Protein AF-A0A7L8ABS9-F1 (afdb_monomer_lite)

Foldseek 3Di:
DAAKKFWAWKAFLVRPDIAADFWMWGQDPQKIWIDGDCVPPNDDIFIFPGGPVDQKTWRDDPDDPVDHTPMKGFPDDDPFWTWIDDPPGRMIIIIGGDDPLQFDDDDDDQEQWWWFKDFPPDTWIWHNPHQFWIATPPPPDPVPRTWTKHWDQDPRWIWIDTHRDYIWTFRDDDVQKTWIWGRHVHIIIMIIGTDD

Structure (mmCIF, N/CA/C/O backbone):
data_AF-A0A7L8ABS9-F1
#
_entry.id   AF-A0A7L8ABS9-F1
#
loop_
_atom_site.group_PDB
_atom_site.id
_atom_site.type_symbol
_atom_site.label_atom_id
_atom_site.label_alt_id
_atom_site.label_comp_id
_atom_site.label_asym_id
_atom_site.label_entity_id
_atom_site.label_seq_id
_atom_site.pdbx_PDB_ins_code
_atom_site.Cartn_x
_atom_site.Cartn_y
_atom_site.Cartn_z
_atom_site.occupancy
_atom_site.B_iso_or_equiv
_atom_site.auth_seq_id
_atom_site.auth_comp_id
_atom_site.auth_asym_id
_atom_site.auth_atom_id
_atom_site.pdbx_PDB_model_num
ATOM 1 N N . MET A 1 1 ? 2.910 -7.627 -19.003 1.00 81.31 1 MET A N 1
ATOM 2 C CA . MET A 1 1 ? 2.938 -7.161 -17.598 1.00 81.31 1 MET A CA 1
ATOM 3 C C . MET A 1 1 ? 1.800 -6.184 -17.218 1.00 81.31 1 MET A C 1
ATOM 5 O O . MET A 1 1 ? 1.899 -5.523 -16.196 1.00 81.31 1 MET A O 1
ATOM 9 N N . LYS A 1 2 ? 0.677 -6.097 -17.961 1.00 89.94 2 LYS A N 1
ATOM 10 C CA . LYS A 1 2 ? -0.408 -5.129 -17.665 1.00 89.94 2 LYS A CA 1
ATOM 11 C C . LYS A 1 2 ? -1.011 -5.297 -16.259 1.00 89.94 2 LYS A C 1
ATOM 13 O O . LYS A 1 2 ? -1.241 -6.434 -15.832 1.00 89.94 2 LYS A O 1
ATOM 18 N N . GLY A 1 3 ? -1.341 -4.177 -15.614 1.00 93.94 3 GLY A 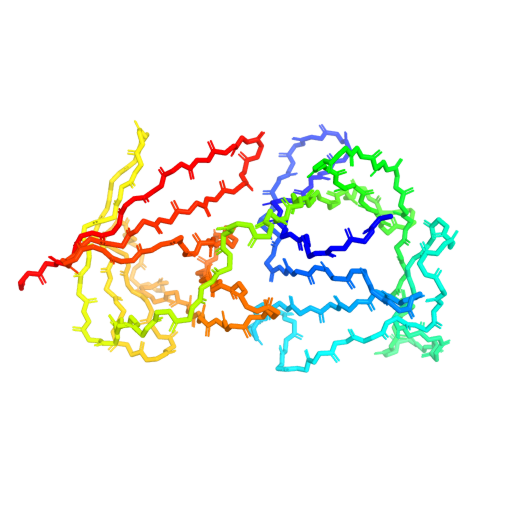N 1
ATOM 19 C CA . GLY A 1 3 ? -2.030 -4.123 -14.316 1.00 93.94 3 GLY A CA 1
ATOM 20 C C . GLY A 1 3 ? -1.308 -3.263 -13.278 1.00 93.94 3 GLY A C 1
ATOM 21 O O . GLY A 1 3 ? -0.244 -2.712 -13.562 1.00 93.94 3 GLY A O 1
ATOM 22 N N . THR A 1 4 ? -1.904 -3.152 -12.090 1.00 96.75 4 THR A N 1
ATOM 23 C CA . THR A 1 4 ? -1.310 -2.495 -10.916 1.00 96.75 4 THR A CA 1
ATOM 24 C C . THR A 1 4 ? -0.662 -3.539 -10.013 1.00 96.75 4 THR A C 1
ATOM 26 O O . THR A 1 4 ? -1.222 -4.609 -9.786 1.00 96.75 4 THR A O 1
ATOM 29 N N . TRP A 1 5 ? 0.518 -3.210 -9.511 1.00 96.19 5 TRP A N 1
ATOM 30 C CA . TRP A 1 5 ? 1.372 -4.036 -8.681 1.00 96.19 5 TRP A CA 1
ATOM 31 C C . TRP A 1 5 ? 1.695 -3.259 -7.407 1.00 96.19 5 TRP A C 1
ATOM 33 O O . TRP A 1 5 ? 2.038 -2.081 -7.486 1.00 96.19 5 TRP A O 1
ATOM 43 N N . ILE A 1 6 ? 1.551 -3.893 -6.250 1.00 96.25 6 ILE A N 1
ATOM 44 C CA . ILE A 1 6 ? 1.787 -3.306 -4.928 1.00 96.25 6 ILE A CA 1
ATOM 45 C C . ILE A 1 6 ? 3.111 -3.809 -4.370 1.00 96.25 6 ILE A C 1
ATOM 47 O O . ILE A 1 6 ? 3.410 -4.997 -4.503 1.00 96.25 6 ILE A O 1
ATOM 51 N N . GLY A 1 7 ? 3.908 -2.914 -3.792 1.00 95.00 7 GLY A N 1
ATOM 52 C CA . GLY A 1 7 ? 5.169 -3.278 -3.162 1.00 95.00 7 GLY A CA 1
ATOM 53 C C . GLY A 1 7 ? 4.942 -4.235 -1.993 1.00 95.00 7 GLY A C 1
ATOM 54 O O . GLY A 1 7 ? 4.067 -4.017 -1.157 1.00 95.00 7 GLY A O 1
ATOM 55 N N . GLU A 1 8 ? 5.711 -5.320 -1.960 1.00 92.50 8 GLU A N 1
ATOM 56 C CA . GLU A 1 8 ? 5.738 -6.248 -0.833 1.00 92.50 8 GLU A CA 1
ATOM 57 C C . GLU A 1 8 ? 6.890 -5.900 0.107 1.00 92.50 8 GLU A C 1
ATOM 59 O O . GLU A 1 8 ? 6.708 -5.530 1.264 1.00 92.50 8 GLU A O 1
ATOM 64 N N . TYR A 1 9 ? 8.108 -6.044 -0.400 1.00 91.38 9 TYR A N 1
ATOM 65 C CA . TYR A 1 9 ? 9.336 -5.808 0.333 1.00 91.38 9 TYR A CA 1
ATOM 66 C C . TYR A 1 9 ? 10.486 -5.616 -0.648 1.00 91.38 9 TYR A C 1
ATOM 68 O O . TYR A 1 9 ? 10.479 -6.166 -1.753 1.00 91.38 9 TYR A O 1
ATOM 76 N N . SER A 1 10 ? 11.516 -4.912 -0.206 1.00 90.75 10 SER A N 1
ATOM 77 C CA . SER A 1 10 ? 12.852 -5.040 -0.766 1.00 90.75 10 SER A CA 1
ATOM 78 C C . SER A 1 10 ? 13.661 -6.011 0.087 1.00 90.75 10 SER A C 1
ATOM 80 O O . SER A 1 10 ? 13.449 -6.108 1.297 1.00 90.75 10 SER A O 1
ATOM 82 N N . LYS A 1 11 ? 14.545 -6.791 -0.529 1.00 89.75 11 LYS A N 1
ATOM 83 C CA . LYS A 1 11 ? 15.460 -7.699 0.175 1.00 89.75 11 LYS A CA 1
ATOM 84 C C . LYS A 1 11 ? 16.854 -7.621 -0.420 1.00 89.75 11 LYS A C 1
ATOM 86 O O . LYS A 1 11 ? 16.976 -7.496 -1.636 1.00 89.75 11 LYS A O 1
ATOM 91 N N . SER A 1 12 ? 17.878 -7.755 0.412 1.00 86.19 12 SER A N 1
ATOM 92 C CA . SER A 1 12 ? 19.239 -7.931 -0.092 1.00 86.19 12 SER A CA 1
ATOM 93 C C . SER A 1 12 ? 19.397 -9.317 -0.749 1.00 86.19 12 SER A C 1
ATOM 95 O O . SER A 1 12 ? 18.691 -10.265 -0.383 1.00 86.19 12 SER A O 1
ATOM 97 N N . GLU A 1 13 ? 20.291 -9.471 -1.727 1.00 77.19 13 GLU A N 1
ATOM 98 C CA . GLU A 1 13 ? 20.511 -10.734 -2.460 1.00 77.19 13 GLU A CA 1
ATOM 99 C C . GLU A 1 13 ? 20.949 -11.884 -1.539 1.00 77.19 13 GLU A C 1
ATOM 101 O O . GLU A 1 13 ? 20.540 -13.032 -1.707 1.00 77.19 13 GLU A O 1
ATOM 106 N N . ASN A 1 14 ? 21.709 -11.547 -0.501 1.00 76.56 14 ASN A N 1
ATOM 107 C CA . ASN A 1 14 ? 22.132 -12.410 0.604 1.00 76.56 14 ASN A CA 1
ATOM 108 C C . ASN A 1 14 ? 21.023 -12.651 1.662 1.00 76.56 14 ASN A C 1
ATOM 110 O O . ASN A 1 14 ? 21.195 -13.482 2.552 1.00 76.56 14 ASN A O 1
ATOM 114 N N . GLY A 1 15 ? 19.860 -11.995 1.541 1.00 69.38 15 GLY A N 1
ATOM 115 C CA . GLY A 1 15 ? 18.625 -12.289 2.284 1.00 69.38 15 GLY A CA 1
ATOM 116 C C . GLY A 1 15 ? 18.558 -11.767 3.722 1.00 69.38 15 GLY A C 1
ATOM 117 O O . GLY A 1 15 ? 17.574 -12.027 4.417 1.00 69.38 15 GLY A O 1
ATOM 118 N N . THR A 1 16 ? 19.583 -11.047 4.172 1.00 68.94 16 THR A N 1
ATOM 119 C CA . THR A 1 16 ? 19.774 -10.632 5.568 1.00 68.94 16 THR A CA 1
ATOM 120 C C . THR A 1 16 ? 18.878 -9.464 5.973 1.00 68.94 16 THR A C 1
ATOM 122 O O . THR A 1 16 ? 18.408 -9.418 7.108 1.00 68.94 16 THR A O 1
ATOM 125 N N . ASN A 1 17 ? 18.612 -8.542 5.043 1.00 72.56 17 ASN A N 1
ATOM 126 C CA . ASN A 1 17 ? 17.833 -7.330 5.288 1.00 72.56 17 ASN A CA 1
ATOM 127 C C . ASN A 1 17 ? 16.572 -7.330 4.424 1.00 72.56 17 ASN A C 1
ATOM 129 O O . ASN A 1 17 ? 16.645 -7.632 3.232 1.00 72.56 17 ASN A O 1
ATOM 133 N N . ALA A 1 18 ? 15.430 -6.975 5.017 1.00 81.62 18 ALA A N 1
ATOM 134 C CA . ALA A 1 18 ? 14.183 -6.771 4.292 1.00 81.62 18 ALA A CA 1
ATOM 135 C C . ALA A 1 18 ? 13.469 -5.507 4.775 1.00 81.62 18 ALA A C 1
ATOM 137 O O . ALA A 1 18 ? 13.263 -5.341 5.979 1.00 81.62 18 ALA A O 1
ATOM 138 N N . PHE A 1 19 ? 13.067 -4.649 3.840 1.00 86.75 19 PHE A N 1
ATOM 139 C CA . PHE A 1 19 ? 12.380 -3.389 4.126 1.00 86.75 19 PHE A CA 1
ATOM 140 C C . PHE A 1 19 ? 11.015 -3.351 3.436 1.00 86.75 19 PHE A C 1
ATOM 142 O O . PHE A 1 19 ? 10.846 -3.983 2.393 1.00 86.75 19 PHE A O 1
ATOM 149 N N . PRO A 1 20 ? 10.020 -2.648 3.999 1.00 88.81 20 PRO A N 1
ATOM 150 C CA . PRO A 1 20 ? 8.730 -2.488 3.344 1.00 88.81 20 PRO A CA 1
ATOM 151 C C . PRO A 1 20 ? 8.862 -1.643 2.073 1.00 88.81 20 PRO A C 1
ATOM 153 O O . PRO A 1 20 ? 9.444 -0.561 2.095 1.00 88.81 20 PRO A O 1
ATOM 156 N N . GLU A 1 21 ? 8.273 -2.116 0.977 1.00 91.62 21 GLU A N 1
ATOM 157 C CA . GLU A 1 21 ? 8.248 -1.386 -0.292 1.00 91.62 21 GLU A CA 1
ATOM 158 C C . GLU A 1 21 ? 6.955 -0.557 -0.372 1.00 91.62 21 GLU A C 1
ATOM 160 O O . GLU A 1 21 ? 5.878 -1.081 -0.658 1.00 91.62 21 GLU A O 1
ATOM 165 N N . ARG A 1 22 ? 7.028 0.742 -0.052 1.00 92.69 22 ARG A N 1
ATOM 166 C CA . ARG A 1 22 ? 5.846 1.611 0.137 1.00 92.69 22 ARG A CA 1
ATOM 167 C C . ARG A 1 22 ? 5.392 2.331 -1.134 1.00 92.69 22 ARG A C 1
ATOM 169 O O . ARG A 1 22 ? 5.099 3.529 -1.120 1.00 92.69 22 ARG A O 1
ATOM 176 N N . ASN A 1 23 ? 5.294 1.593 -2.233 1.00 94.81 23 ASN A N 1
ATOM 177 C CA . ASN A 1 23 ? 4.858 2.119 -3.522 1.00 94.81 23 ASN A CA 1
ATOM 178 C C . ASN A 1 23 ? 4.024 1.114 -4.335 1.00 94.81 23 ASN A C 1
ATOM 180 O O . ASN A 1 23 ? 3.743 -0.017 -3.933 1.00 94.81 23 ASN A O 1
ATOM 184 N N . LEU A 1 24 ? 3.565 1.593 -5.484 1.00 96.56 24 LEU A N 1
ATOM 185 C CA . LEU A 1 24 ? 2.765 0.891 -6.468 1.00 96.56 24 LEU A CA 1
ATOM 186 C C . LEU A 1 24 ? 3.356 1.169 -7.846 1.00 96.56 24 LEU A C 1
ATOM 188 O O . LEU A 1 24 ? 3.693 2.313 -8.159 1.00 96.56 24 LEU A O 1
ATOM 192 N N . LEU A 1 25 ? 3.362 0.149 -8.697 1.00 95.62 25 LEU A N 1
ATOM 193 C CA . LEU A 1 25 ? 3.678 0.261 -10.117 1.00 95.62 25 LEU A CA 1
ATOM 194 C C . LEU A 1 25 ? 2.446 -0.099 -10.940 1.00 95.62 25 LEU A C 1
ATOM 196 O O . LEU A 1 25 ? 1.743 -1.059 -10.647 1.00 95.62 25 LEU A O 1
ATOM 200 N N . THR A 1 26 ? 2.141 0.653 -11.989 1.00 95.81 26 THR A N 1
ATOM 201 C CA . THR A 1 26 ? 1.077 0.305 -12.937 1.00 95.81 26 THR A CA 1
ATOM 202 C C . THR A 1 26 ? 1.607 0.291 -14.350 1.00 95.81 26 THR A C 1
ATOM 204 O O . THR A 1 26 ? 2.050 1.315 -14.855 1.00 95.81 26 THR A O 1
ATOM 207 N N . PHE A 1 27 ? 1.472 -0.847 -15.021 1.00 93.69 27 PHE A N 1
ATOM 208 C CA . PHE A 1 27 ? 1.846 -0.990 -16.422 1.00 93.69 27 PHE A CA 1
ATOM 209 C C . PHE A 1 27 ? 0.601 -0.893 -17.298 1.00 93.69 27 PHE A C 1
ATOM 211 O O . PHE A 1 27 ? -0.272 -1.771 -17.274 1.00 93.69 27 PHE A O 1
ATOM 218 N N . LYS A 1 28 ? 0.513 0.186 -18.074 1.00 92.06 28 LYS A N 1
ATOM 219 C CA . LYS A 1 28 ? -0.575 0.456 -19.026 1.00 92.06 28 LYS A CA 1
ATOM 220 C C . LYS A 1 28 ? -0.056 1.327 -20.166 1.00 92.06 28 LYS A C 1
ATOM 222 O O . LYS A 1 28 ? 0.896 2.067 -19.977 1.00 92.06 28 LYS A O 1
ATOM 227 N N . ASN A 1 29 ? -0.681 1.248 -21.342 1.00 88.44 29 ASN A N 1
ATOM 228 C CA . ASN A 1 29 ? -0.366 2.111 -22.495 1.00 88.44 29 ASN A CA 1
ATOM 229 C C . ASN A 1 29 ? 1.132 2.185 -22.831 1.00 88.44 29 ASN A C 1
ATOM 231 O O . ASN A 1 29 ? 1.679 3.252 -23.073 1.00 88.44 29 ASN A O 1
ATOM 235 N N . ASN A 1 30 ? 1.795 1.033 -22.805 1.00 87.12 30 ASN A N 1
ATOM 236 C CA . ASN A 1 30 ? 3.233 0.895 -23.018 1.00 87.12 30 ASN A CA 1
ATOM 237 C C . ASN A 1 30 ? 4.110 1.661 -22.025 1.00 87.12 30 ASN A C 1
ATOM 239 O O . ASN A 1 30 ? 5.291 1.746 -22.273 1.00 87.12 30 ASN A O 1
ATOM 243 N N . LYS A 1 31 ? 3.607 2.129 -20.880 1.00 91.25 31 LYS A N 1
ATOM 244 C CA . LYS A 1 31 ? 4.401 2.814 -19.848 1.00 91.25 31 LYS A CA 1
ATOM 245 C C . LYS A 1 31 ? 4.223 2.192 -18.466 1.00 91.25 31 LYS A C 1
ATOM 247 O O . LYS A 1 31 ? 3.256 1.460 -18.221 1.00 91.25 31 LYS A O 1
ATOM 252 N N . CYS A 1 32 ? 5.163 2.489 -17.578 1.00 93.44 32 CYS A N 1
ATOM 253 C CA . CYS A 1 32 ? 5.081 2.233 -16.149 1.00 93.44 32 CYS A CA 1
ATOM 254 C C . CYS A 1 32 ? 4.741 3.536 -15.414 1.00 93.44 32 CYS A C 1
ATOM 256 O O . CYS A 1 32 ? 5.294 4.591 -15.705 1.00 93.44 32 CYS A O 1
ATOM 258 N N . TYR A 1 33 ? 3.828 3.457 -14.455 1.00 94.25 33 TYR A N 1
ATOM 259 C CA . TYR A 1 33 ? 3.428 4.566 -13.601 1.00 94.25 33 TYR A CA 1
ATOM 260 C C . TYR A 1 33 ? 3.724 4.210 -12.149 1.00 94.25 33 TYR A C 1
ATOM 262 O O . TYR A 1 33 ? 3.228 3.186 -11.680 1.00 94.25 33 TYR A O 1
ATOM 270 N N . SER A 1 34 ? 4.476 5.046 -11.439 1.00 94.31 34 SER A N 1
ATOM 271 C CA . SER A 1 34 ? 4.845 4.828 -10.038 1.00 94.31 34 SER A CA 1
ATOM 272 C C . SER A 1 34 ? 4.139 5.821 -9.124 1.00 94.31 34 SER A C 1
ATOM 274 O O . SER A 1 34 ? 4.208 7.032 -9.343 1.00 94.31 34 SER A O 1
ATOM 276 N N . LYS A 1 35 ? 3.526 5.315 -8.053 1.00 95.75 35 LYS A N 1
ATOM 277 C CA . LYS A 1 35 ? 2.947 6.124 -6.975 1.00 95.75 35 LYS A CA 1
ATOM 278 C C . LYS A 1 35 ? 3.224 5.460 -5.634 1.00 95.75 35 LYS A C 1
ATOM 280 O O . LYS A 1 35 ? 2.993 4.267 -5.503 1.00 95.75 35 LYS A O 1
ATOM 285 N N . GLY A 1 36 ? 3.678 6.210 -4.640 1.00 94.06 36 GLY A N 1
ATOM 286 C CA . GLY A 1 36 ? 3.881 5.680 -3.294 1.00 94.06 36 GLY A CA 1
ATOM 287 C C . GLY A 1 36 ? 3.363 6.599 -2.208 1.00 94.06 36 GLY A C 1
ATOM 288 O O . GLY A 1 36 ? 2.691 7.593 -2.499 1.00 94.06 36 GLY A O 1
ATOM 289 N N . SER A 1 37 ? 3.688 6.225 -0.972 1.00 93.50 37 SER A N 1
ATOM 290 C CA . SER A 1 37 ? 3.505 7.059 0.214 1.00 93.50 37 SER A CA 1
ATOM 291 C C . SER A 1 37 ? 4.125 8.437 -0.019 1.00 93.50 37 SER A C 1
ATOM 293 O O . SER A 1 37 ? 5.293 8.536 -0.406 1.00 93.50 37 SER A O 1
ATOM 295 N N . LYS A 1 38 ? 3.378 9.510 0.245 1.00 93.38 38 LYS A N 1
ATOM 296 C CA . LYS A 1 38 ? 3.854 10.891 0.086 1.00 93.38 38 LYS A CA 1
ATOM 297 C C . LYS A 1 38 ? 5.059 11.220 0.964 1.00 93.38 38 LYS A C 1
ATOM 299 O O . LYS A 1 38 ? 5.783 12.159 0.658 1.00 93.38 38 LYS A O 1
ATOM 304 N N . TYR A 1 39 ? 5.257 10.460 2.040 1.00 89.62 39 TYR A N 1
ATOM 305 C CA . TYR A 1 39 ? 6.377 10.626 2.965 1.00 89.62 39 TYR A CA 1
ATOM 306 C C . TYR A 1 39 ? 7.687 10.048 2.421 1.00 89.62 39 TYR A C 1
ATOM 308 O O . TYR A 1 39 ? 8.750 10.473 2.856 1.00 89.62 39 TYR A O 1
ATOM 316 N N . ASP A 1 40 ? 7.604 9.120 1.465 1.00 86.62 40 ASP A N 1
ATOM 317 C CA . ASP A 1 40 ? 8.759 8.421 0.889 1.00 86.62 40 ASP A CA 1
ATOM 318 C C . ASP A 1 40 ? 9.009 8.809 -0.572 1.00 86.62 40 ASP A C 1
ATOM 320 O O . ASP A 1 40 ? 10.150 8.937 -0.999 1.00 86.62 40 ASP A O 1
ATOM 324 N N . TYR A 1 41 ? 7.933 9.005 -1.340 1.00 86.88 41 TYR A N 1
ATOM 325 C CA . TYR A 1 41 ? 7.967 9.179 -2.797 1.00 86.88 41 TYR A CA 1
ATOM 326 C C . TYR A 1 41 ? 7.300 10.484 -3.266 1.00 86.88 41 TYR A C 1
ATOM 328 O O . TYR A 1 41 ? 7.143 10.697 -4.468 1.00 86.88 41 TYR A O 1
ATOM 336 N N . GLY A 1 42 ? 6.869 11.351 -2.343 1.00 89.12 42 GLY A N 1
ATOM 337 C CA . GLY A 1 42 ? 6.198 12.609 -2.671 1.00 89.12 42 GLY A CA 1
ATOM 338 C C . GLY A 1 42 ? 4.769 12.459 -3.220 1.00 89.12 42 GLY A C 1
ATOM 339 O O . GLY A 1 42 ? 4.160 11.385 -3.275 1.00 89.12 42 GLY A O 1
ATOM 340 N N . THR A 1 43 ? 4.171 13.587 -3.601 1.00 89.38 43 THR A N 1
ATOM 341 C CA . THR A 1 43 ? 2.752 13.658 -3.992 1.00 89.38 43 THR A CA 1
ATOM 342 C C . THR A 1 43 ? 2.505 13.371 -5.470 1.00 89.38 43 THR A C 1
ATOM 344 O O . THR A 1 43 ? 1.366 13.085 -5.848 1.00 89.38 43 THR A O 1
ATOM 347 N N . GLU A 1 44 ? 3.539 13.355 -6.300 1.00 91.00 44 GLU A N 1
ATOM 348 C CA . GLU A 1 44 ? 3.393 13.236 -7.747 1.00 91.00 44 GLU A CA 1
ATOM 349 C C . GLU A 1 44 ? 3.183 11.789 -8.214 1.00 91.00 44 GLU A C 1
ATOM 351 O O . GLU A 1 44 ? 3.523 10.817 -7.534 1.00 91.00 44 GLU A O 1
ATOM 356 N N . LEU A 1 45 ? 2.560 11.650 -9.385 1.00 92.56 45 LEU A N 1
ATOM 357 C CA . LEU A 1 45 ? 2.520 10.401 -10.135 1.00 92.56 45 LEU A CA 1
ATOM 358 C C . LEU A 1 45 ? 3.678 10.428 -11.127 1.00 92.56 45 LEU A C 1
ATOM 360 O O . LEU A 1 45 ? 3.705 11.285 -12.007 1.00 92.56 45 LEU A O 1
ATOM 364 N N . ARG A 1 46 ? 4.598 9.473 -11.015 1.00 91.69 46 ARG A N 1
ATOM 365 C CA . ARG A 1 46 ? 5.750 9.387 -11.917 1.00 91.69 46 ARG A CA 1
ATOM 366 C C . ARG A 1 46 ? 5.418 8.490 -13.100 1.00 91.69 46 ARG A C 1
ATOM 368 O O . ARG A 1 46 ? 4.776 7.453 -12.929 1.00 91.69 46 ARG A O 1
ATOM 375 N N . GLU A 1 47 ? 5.855 8.879 -14.289 1.00 92.88 47 GLU A N 1
ATOM 376 C CA . GLU A 1 47 ? 5.647 8.147 -15.540 1.00 92.88 47 GLU A CA 1
ATOM 377 C C . GLU A 1 47 ? 7.003 7.760 -16.134 1.00 92.88 47 GLU A C 1
ATOM 379 O O . GLU A 1 47 ? 7.899 8.597 -16.219 1.00 92.88 47 GLU A O 1
ATOM 384 N N . SER A 1 48 ? 7.150 6.502 -16.552 1.00 91.12 48 SER A N 1
ATOM 385 C CA . SER A 1 48 ? 8.365 6.039 -17.215 1.00 91.12 48 SER A CA 1
ATOM 386 C C . SER A 1 48 ? 8.501 6.634 -18.615 1.00 91.12 48 SER A C 1
ATOM 388 O O . SER A 1 48 ? 7.521 6.798 -19.350 1.00 91.12 48 SER A O 1
ATOM 390 N N . LYS A 1 49 ? 9.741 6.914 -19.008 1.00 86.25 49 LYS A N 1
ATOM 391 C CA . LYS A 1 49 ? 10.097 7.388 -20.349 1.00 86.25 49 LYS A CA 1
ATOM 392 C C . LYS A 1 49 ? 10.109 6.253 -21.366 1.00 86.25 49 LYS A C 1
ATOM 394 O O . LYS A 1 49 ? 9.638 6.421 -22.491 1.00 86.25 49 LYS A O 1
ATOM 399 N N . ASN A 1 50 ? 10.576 5.080 -20.951 1.00 74.12 50 ASN A N 1
ATOM 400 C CA . ASN A 1 50 ? 10.692 3.909 -21.807 1.00 74.12 50 ASN A CA 1
ATOM 401 C C . ASN A 1 50 ? 9.395 3.085 -21.899 1.00 74.12 50 ASN A C 1
ATOM 403 O O . ASN A 1 50 ? 8.470 3.216 -21.087 1.00 74.12 50 ASN A O 1
ATOM 407 N N . MET A 1 51 ? 9.334 2.224 -22.924 1.00 64.75 51 MET A N 1
ATOM 408 C CA . MET A 1 51 ? 8.195 1.336 -23.136 1.00 64.75 51 MET A CA 1
ATOM 409 C C . MET A 1 51 ? 8.254 0.116 -22.205 1.00 64.75 51 MET A C 1
ATOM 411 O O . MET A 1 51 ? 9.272 -0.553 -22.206 1.00 64.75 51 MET A O 1
ATOM 415 N N . TYR A 1 52 ? 7.174 -0.303 -21.527 1.00 62.81 52 TYR A N 1
ATOM 416 C CA . TYR A 1 52 ? 7.231 -1.468 -20.603 1.00 62.81 52 TYR A CA 1
ATOM 417 C C . TYR A 1 52 ? 7.599 -2.820 -21.253 1.00 62.81 52 TYR A C 1
ATOM 419 O O . TYR A 1 52 ? 7.734 -3.816 -20.544 1.00 62.81 52 TYR A O 1
ATOM 427 N N . PHE A 1 53 ? 7.664 -2.898 -22.588 1.00 57.59 53 PHE A N 1
ATOM 428 C CA . PHE A 1 53 ? 8.156 -4.079 -23.305 1.00 57.59 53 PHE A CA 1
ATOM 429 C C . PHE A 1 53 ? 9.688 -4.189 -23.297 1.00 57.59 53 PHE A C 1
ATOM 431 O O . PHE A 1 53 ? 10.203 -5.222 -23.720 1.00 57.59 53 PHE A O 1
ATOM 438 N N . SER A 1 54 ? 10.413 -3.168 -22.825 1.00 67.06 54 SER A N 1
ATOM 439 C CA . SER A 1 54 ? 11.803 -3.341 -22.409 1.00 67.06 54 SER A CA 1
ATOM 440 C C . SER A 1 54 ? 11.867 -4.149 -21.118 1.00 67.06 54 SER A C 1
ATOM 442 O O . SER A 1 54 ? 10.958 -4.094 -20.291 1.00 67.06 54 SER A O 1
ATOM 444 N N . ASN A 1 55 ? 12.982 -4.848 -20.914 1.00 80.62 55 ASN A N 1
ATOM 445 C CA . ASN A 1 55 ? 13.292 -5.451 -19.617 1.00 80.62 55 ASN A CA 1
ATOM 446 C C . ASN A 1 55 ? 13.617 -4.398 -18.546 1.00 80.62 55 ASN A C 1
ATOM 448 O O . ASN A 1 55 ? 13.862 -4.760 -17.406 1.00 80.62 55 ASN A O 1
ATOM 452 N N . ASP A 1 56 ? 13.568 -3.115 -18.897 1.00 86.44 56 ASP A N 1
ATOM 453 C CA . ASP A 1 56 ? 13.991 -2.015 -18.045 1.00 86.44 56 ASP A CA 1
ATOM 454 C C . ASP A 1 56 ? 12.829 -1.055 -17.780 1.00 86.44 56 ASP A C 1
ATOM 456 O O . ASP A 1 56 ? 11.897 -0.951 -18.584 1.00 86.44 56 ASP A O 1
ATOM 460 N N . ILE A 1 57 ? 12.906 -0.291 -16.693 1.00 88.44 57 ILE A N 1
ATOM 461 C CA . ILE A 1 57 ? 11.999 0.809 -16.349 1.00 88.44 57 ILE A CA 1
ATOM 462 C C . ILE A 1 57 ? 12.855 2.041 -16.056 1.00 88.44 57 ILE A C 1
ATOM 464 O O . ILE A 1 57 ? 13.701 1.997 -15.169 1.00 88.44 57 ILE A O 1
ATOM 468 N N . ILE A 1 58 ? 12.617 3.130 -16.788 1.00 88.69 58 ILE A N 1
ATOM 469 C CA . ILE A 1 58 ? 13.385 4.380 -16.694 1.00 88.69 58 ILE A CA 1
ATOM 470 C C . ILE A 1 58 ? 12.426 5.523 -16.382 1.00 88.69 58 ILE A C 1
ATOM 472 O O . ILE A 1 58 ? 11.502 5.764 -17.164 1.00 88.69 58 ILE A O 1
ATOM 476 N N . PHE A 1 59 ? 12.623 6.226 -15.265 1.00 87.56 59 PHE A N 1
ATOM 477 C CA . PHE A 1 59 ? 11.759 7.351 -14.867 1.00 87.56 59 PHE A CA 1
ATOM 478 C C . PHE A 1 59 ? 12.319 8.725 -15.257 1.00 87.56 59 PHE A C 1
ATOM 480 O O . PHE A 1 59 ? 11.554 9.604 -15.660 1.00 87.56 59 PHE A O 1
ATOM 487 N N . ASN A 1 60 ? 13.635 8.902 -15.214 1.00 81.75 60 ASN A N 1
ATOM 488 C CA . ASN A 1 60 ? 14.343 10.100 -15.662 1.00 81.75 60 ASN A CA 1
ATOM 489 C C . ASN A 1 60 ? 15.463 9.701 -16.641 1.00 81.75 60 ASN A C 1
ATOM 491 O O . ASN A 1 60 ? 16.009 8.610 -16.558 1.00 81.75 60 ASN A O 1
ATOM 495 N N . GLU A 1 61 ? 15.768 10.573 -17.600 1.00 69.44 61 GLU A N 1
ATOM 496 C CA . GLU A 1 61 ? 16.894 10.409 -18.544 1.00 69.44 61 GLU A CA 1
ATOM 497 C C . GLU A 1 61 ? 17.906 11.559 -18.415 1.00 69.44 61 GLU A C 1
ATOM 499 O O . GLU A 1 61 ? 19.069 11.410 -18.783 1.00 69.44 61 GLU A O 1
ATOM 504 N N . ASP A 1 62 ? 17.481 12.683 -17.825 1.00 71.19 62 ASP A N 1
ATOM 505 C CA . ASP A 1 62 ? 18.318 13.841 -17.521 1.00 71.19 62 ASP A CA 1
ATOM 506 C C . ASP A 1 62 ? 19.183 13.546 -16.287 1.00 71.19 62 ASP A C 1
ATOM 508 O O . ASP A 1 62 ? 18.880 13.969 -15.168 1.00 71.19 62 ASP A O 1
ATOM 512 N N . TYR A 1 63 ? 20.231 12.752 -16.499 1.00 71.94 63 TYR A N 1
ATOM 513 C CA . TYR A 1 63 ? 21.205 12.391 -15.476 1.00 71.94 63 TYR A CA 1
ATOM 514 C C . TYR A 1 63 ? 22.056 13.601 -15.073 1.00 71.94 63 TYR A C 1
ATOM 516 O O . TYR A 1 63 ? 22.741 14.207 -15.902 1.00 71.94 63 TYR A O 1
ATOM 524 N N . SER A 1 64 ? 22.069 13.902 -13.779 1.00 75.19 64 SER A N 1
ATOM 525 C CA . SER A 1 64 ? 23.050 14.780 -13.139 1.00 75.19 64 SER A CA 1
ATOM 526 C C . SER A 1 64 ? 23.450 14.203 -11.778 1.00 75.19 64 SER A C 1
ATOM 528 O O . SER A 1 64 ? 22.807 13.276 -11.288 1.00 75.19 64 SER A O 1
ATOM 530 N N . GLU A 1 65 ? 24.496 14.743 -11.144 1.00 72.06 65 GLU A N 1
ATOM 531 C CA . GLU A 1 65 ? 24.831 14.368 -9.757 1.00 72.06 65 GLU A CA 1
ATOM 532 C C . GLU A 1 65 ? 23.647 14.607 -8.803 1.00 72.06 65 GLU A C 1
ATOM 534 O O . GLU A 1 65 ? 23.391 13.793 -7.920 1.00 72.06 65 GLU A O 1
ATOM 539 N N . ASP A 1 66 ? 22.876 15.672 -9.043 1.00 73.75 66 ASP A N 1
ATOM 540 C CA . ASP A 1 66 ? 21.696 16.038 -8.251 1.00 73.75 66 ASP A CA 1
ATOM 541 C C . ASP A 1 66 ? 20.426 15.248 -8.632 1.00 73.75 66 ASP A C 1
ATOM 543 O O . ASP A 1 66 ? 19.436 15.268 -7.900 1.00 73.75 66 ASP A O 1
ATOM 547 N N . ASN A 1 67 ? 20.431 14.558 -9.778 1.00 71.12 67 ASN A N 1
ATOM 548 C CA . ASN A 1 67 ? 19.314 13.769 -10.298 1.00 71.12 67 ASN A CA 1
ATOM 549 C C . ASN A 1 67 ? 19.844 12.463 -10.917 1.00 71.12 67 ASN A C 1
ATOM 551 O O . ASN A 1 67 ? 19.914 12.337 -12.147 1.00 71.12 67 ASN A O 1
ATOM 555 N N . PRO A 1 68 ? 20.267 11.495 -10.085 1.00 71.69 68 PRO A N 1
ATOM 556 C CA . PRO A 1 68 ? 20.816 10.241 -10.576 1.00 71.69 68 PRO A CA 1
ATOM 557 C C . PRO A 1 68 ? 19.774 9.470 -11.392 1.00 71.69 68 PRO A C 1
ATOM 559 O O . PRO A 1 68 ? 18.569 9.574 -11.159 1.00 71.69 68 PRO A O 1
ATOM 562 N N . LEU A 1 69 ? 20.253 8.669 -12.346 1.00 76.81 69 LEU A N 1
ATOM 563 C CA . LEU A 1 69 ? 19.402 7.876 -13.224 1.00 76.81 69 LEU A CA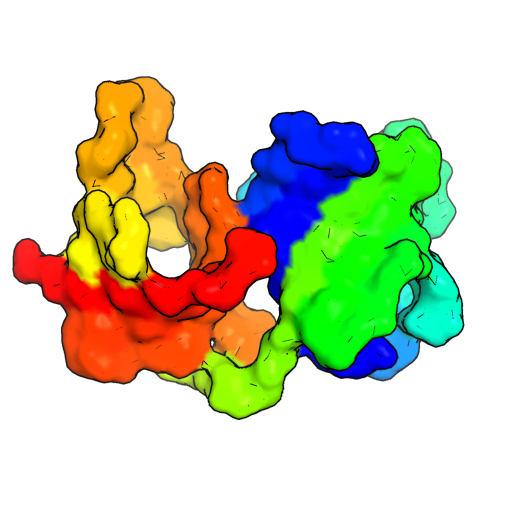 1
ATOM 564 C C . LEU A 1 69 ? 18.608 6.853 -12.398 1.00 76.81 69 LEU A C 1
ATOM 566 O O . LEU A 1 69 ? 19.169 5.940 -11.794 1.00 76.81 69 LEU A O 1
ATOM 570 N N . GLU A 1 70 ? 17.291 6.988 -12.410 1.00 85.56 70 GLU A N 1
ATOM 571 C CA . GLU A 1 70 ? 16.328 6.072 -11.823 1.00 85.56 70 GLU A CA 1
ATOM 572 C C . GLU A 1 70 ? 15.966 5.011 -12.865 1.00 85.56 70 GLU A C 1
ATOM 574 O O . GLU A 1 70 ? 15.001 5.122 -13.633 1.00 85.56 70 GLU A O 1
ATOM 579 N N . TYR A 1 71 ? 16.809 3.983 -12.883 1.00 86.69 71 TYR A N 1
ATOM 580 C CA . TYR A 1 71 ? 16.737 2.839 -13.776 1.00 86.69 71 TYR A CA 1
ATOM 581 C C . TYR A 1 71 ? 16.543 1.552 -12.966 1.00 86.69 71 TYR A C 1
ATOM 583 O O . TYR A 1 71 ? 17.262 1.292 -11.997 1.00 86.69 71 TYR A O 1
ATOM 591 N N . TYR A 1 72 ? 15.597 0.723 -13.404 1.00 90.69 72 TYR A N 1
ATOM 592 C CA . TYR A 1 72 ? 15.323 -0.588 -12.824 1.00 90.69 72 TYR A CA 1
ATOM 593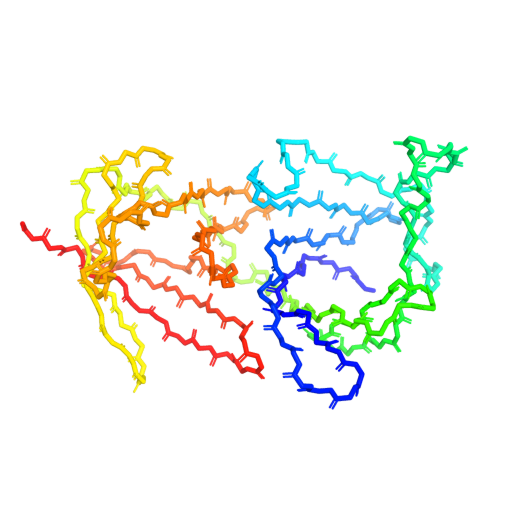 C C . TYR A 1 72 ? 15.328 -1.680 -13.893 1.00 90.69 72 TYR A C 1
ATOM 595 O O . TYR A 1 72 ? 14.654 -1.545 -14.910 1.00 90.69 72 TYR A O 1
ATOM 603 N N . GLU A 1 73 ? 15.995 -2.797 -13.615 1.00 91.88 73 GLU A N 1
ATOM 604 C CA . GLU A 1 73 ? 15.919 -4.032 -14.399 1.00 91.88 73 GLU A CA 1
ATOM 605 C C . GLU A 1 73 ? 14.793 -4.919 -13.871 1.00 91.88 73 GLU A C 1
ATOM 607 O O . GLU A 1 73 ? 14.662 -5.134 -12.662 1.00 91.88 73 GLU A O 1
ATOM 612 N N . ILE A 1 74 ? 14.018 -5.506 -14.775 1.00 92.44 74 ILE A N 1
ATOM 613 C CA . ILE A 1 74 ? 13.039 -6.544 -14.479 1.00 92.44 74 ILE A CA 1
ATOM 614 C C . ILE A 1 74 ? 13.771 -7.884 -14.425 1.00 92.44 74 ILE A C 1
ATOM 616 O O . ILE A 1 74 ? 14.157 -8.453 -15.443 1.00 92.44 74 ILE A O 1
ATOM 620 N N . VAL A 1 75 ? 13.923 -8.417 -13.215 1.00 91.88 75 VAL A N 1
ATOM 621 C CA . VAL A 1 75 ? 14.623 -9.685 -12.967 1.00 91.88 75 VAL A CA 1
ATOM 622 C C . VAL A 1 75 ? 13.702 -10.878 -13.190 1.00 91.88 75 VAL A C 1
ATOM 624 O O . VAL A 1 75 ? 14.121 -11.916 -13.701 1.00 91.88 75 VAL A O 1
ATOM 627 N N . LYS A 1 76 ? 12.442 -10.763 -12.761 1.00 91.50 76 LYS A N 1
ATOM 628 C CA . LYS A 1 76 ? 11.485 -11.871 -12.798 1.00 91.50 76 LYS A CA 1
ATOM 629 C C . LYS A 1 76 ? 10.059 -11.360 -12.928 1.00 91.50 76 LYS A C 1
ATOM 631 O O . LYS A 1 76 ? 9.668 -10.431 -12.224 1.00 91.50 76 LYS A O 1
ATOM 636 N N . VAL A 1 77 ? 9.269 -12.022 -13.772 1.00 91.69 77 VAL A N 1
ATOM 637 C CA . VAL A 1 77 ? 7.824 -11.796 -13.889 1.00 91.69 77 VAL A CA 1
ATOM 638 C C . VAL A 1 77 ? 7.102 -13.137 -13.883 1.00 91.69 77 VAL A C 1
ATOM 640 O O . VAL A 1 77 ? 7.332 -13.981 -14.745 1.00 91.69 77 VAL A O 1
ATOM 643 N N . GLU A 1 78 ? 6.208 -13.312 -12.921 1.00 92.06 78 GLU A N 1
ATOM 644 C CA . GLU A 1 78 ? 5.253 -14.417 -12.838 1.00 92.06 78 GLU A CA 1
ATOM 645 C C . GLU A 1 78 ? 3.817 -13.879 -12.979 1.00 92.06 78 GLU A C 1
ATOM 647 O O . GLU A 1 78 ? 3.598 -12.695 -13.252 1.00 92.06 78 GLU A O 1
ATOM 652 N N . SER A 1 79 ? 2.808 -14.744 -12.832 1.00 90.25 79 SER A N 1
ATOM 653 C CA . SER A 1 79 ? 1.395 -14.354 -12.970 1.00 90.25 79 SER A CA 1
ATOM 654 C C . SER A 1 79 ? 0.991 -13.220 -12.029 1.00 90.25 79 SER A C 1
ATOM 656 O O . SER A 1 79 ? 0.193 -12.354 -12.403 1.00 90.25 79 SER A O 1
ATOM 658 N N . ASP A 1 80 ? 1.548 -13.232 -10.821 1.00 91.06 80 ASP A N 1
ATOM 659 C CA . ASP A 1 80 ? 1.230 -12.314 -9.739 1.00 91.06 8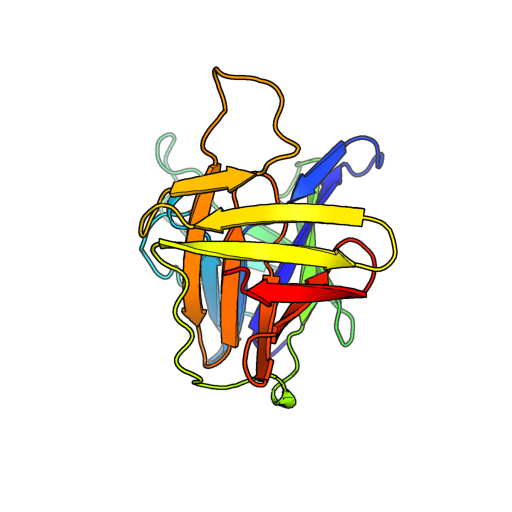0 ASP A CA 1
ATOM 660 C C . ASP A 1 80 ? 2.464 -11.786 -8.992 1.00 91.06 80 ASP A C 1
ATOM 662 O O . ASP A 1 80 ? 2.303 -10.919 -8.145 1.00 91.06 80 ASP A O 1
ATOM 666 N N . SER A 1 81 ? 3.685 -12.212 -9.327 1.00 93.06 81 SER A N 1
ATOM 667 C CA . SER A 1 81 ? 4.921 -11.678 -8.740 1.00 93.06 81 SER A CA 1
ATOM 668 C C . SER A 1 81 ? 5.763 -10.926 -9.771 1.00 93.06 81 SER A C 1
ATOM 670 O O . SER A 1 81 ? 5.939 -11.387 -10.898 1.00 93.06 81 SER A O 1
ATOM 672 N N . LEU A 1 82 ? 6.284 -9.766 -9.381 1.00 94.38 82 LEU A N 1
ATOM 673 C CA . LEU A 1 82 ? 7.241 -8.973 -10.147 1.00 94.38 82 LEU A CA 1
ATOM 674 C C . LEU A 1 82 ? 8.451 -8.689 -9.258 1.00 94.38 82 LEU A C 1
ATOM 676 O O . LEU A 1 82 ? 8.293 -8.252 -8.120 1.00 94.38 82 LEU A O 1
ATOM 680 N N . VAL A 1 83 ? 9.650 -8.922 -9.784 1.00 94.06 83 VAL A N 1
ATOM 681 C CA . VAL A 1 83 ? 10.910 -8.593 -9.116 1.00 94.06 83 VAL A CA 1
ATOM 682 C C . VAL A 1 83 ? 11.696 -7.644 -10.001 1.00 94.06 83 VAL A C 1
ATOM 684 O O . VAL A 1 83 ? 11.983 -7.976 -11.154 1.00 94.06 83 VAL A O 1
ATOM 687 N N . ILE A 1 84 ? 12.058 -6.490 -9.447 1.00 93.94 84 ILE A N 1
ATOM 688 C CA . ILE A 1 84 ? 12.919 -5.501 -10.098 1.00 93.94 84 ILE A CA 1
ATOM 689 C C . ILE A 1 84 ? 14.145 -5.206 -9.234 1.00 93.94 84 ILE A C 1
ATOM 691 O O . ILE A 1 84 ? 14.114 -5.419 -8.021 1.00 93.94 84 ILE A O 1
ATOM 695 N N . LYS A 1 85 ? 15.221 -4.703 -9.833 1.00 92.44 85 LYS A N 1
ATOM 696 C CA . LYS A 1 85 ? 16.412 -4.251 -9.103 1.00 92.44 85 LYS A CA 1
ATOM 697 C C . LYS A 1 85 ? 17.036 -3.035 -9.766 1.00 92.44 85 LYS A C 1
ATOM 699 O O . LYS A 1 85 ? 16.869 -2.833 -10.964 1.00 92.44 85 LYS A O 1
ATOM 704 N N . ILE A 1 86 ? 17.795 -2.269 -8.998 1.00 88.81 86 ILE A N 1
ATOM 705 C CA . ILE A 1 86 ? 18.717 -1.278 -9.556 1.00 88.81 86 ILE A CA 1
ATOM 706 C C . ILE A 1 86 ? 20.008 -2.030 -9.946 1.00 88.81 86 ILE A C 1
ATOM 708 O O . ILE A 1 86 ? 20.470 -2.865 -9.162 1.00 88.81 86 ILE A O 1
ATOM 712 N N . PRO A 1 87 ? 20.606 -1.795 -11.127 1.00 84.31 87 PRO A N 1
ATOM 713 C CA . PRO A 1 87 ? 21.880 -2.399 -11.510 1.00 84.31 87 PRO A CA 1
ATOM 714 C C . PRO A 1 87 ? 22.955 -2.160 -10.468 1.00 84.31 87 PRO A C 1
ATOM 716 O O . PRO A 1 87 ? 23.070 -1.064 -9.923 1.00 84.31 87 PRO A O 1
ATOM 719 N N . ASN A 1 88 ? 23.773 -3.182 -10.223 1.00 82.56 88 ASN A N 1
ATOM 720 C CA . ASN A 1 88 ? 24.863 -3.143 -9.246 1.00 82.56 88 ASN A CA 1
ATOM 721 C C . ASN A 1 88 ? 24.418 -2.815 -7.805 1.00 82.56 88 ASN A C 1
ATOM 723 O O . ASN A 1 88 ? 25.263 -2.546 -6.954 1.00 82.56 88 ASN A O 1
ATOM 727 N N . ASN A 1 89 ? 23.114 -2.854 -7.517 1.00 84.88 89 ASN A N 1
ATOM 728 C CA . ASN A 1 89 ? 22.562 -2.754 -6.175 1.00 84.88 89 ASN A CA 1
ATOM 729 C C . ASN A 1 89 ? 22.251 -4.161 -5.649 1.00 84.88 89 ASN A C 1
ATOM 731 O O . ASN A 1 89 ? 21.735 -5.006 -6.379 1.00 84.88 89 ASN A O 1
ATOM 735 N N . GLU A 1 90 ? 22.549 -4.408 -4.375 1.00 85.75 90 GLU A N 1
ATOM 736 C CA . GLU A 1 90 ? 22.281 -5.695 -3.730 1.00 85.75 90 GLU A CA 1
ATOM 737 C C . GLU A 1 90 ? 20.798 -5.910 -3.390 1.00 85.75 90 GLU A C 1
ATOM 739 O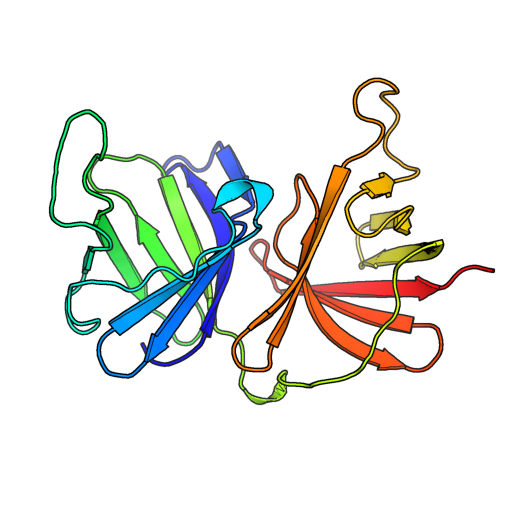 O . GLU A 1 90 ? 20.431 -6.999 -2.958 1.00 85.75 90 GLU A O 1
ATOM 744 N N . PHE A 1 91 ? 19.936 -4.900 -3.542 1.00 89.75 91 PHE A N 1
ATOM 745 C CA . PHE A 1 91 ? 18.518 -4.994 -3.208 1.00 89.75 91 PHE A CA 1
ATOM 746 C C . PHE A 1 91 ? 17.644 -5.343 -4.417 1.00 89.75 91 PHE A C 1
ATOM 748 O O . PHE A 1 91 ? 17.684 -4.712 -5.472 1.00 89.75 91 PHE A O 1
ATOM 755 N N . GLN A 1 92 ? 16.777 -6.333 -4.215 1.00 93.00 92 GLN A N 1
ATOM 756 C CA . GLN A 1 92 ? 15.674 -6.675 -5.106 1.00 93.00 92 GLN A CA 1
ATOM 757 C C . GLN A 1 92 ? 14.363 -6.197 -4.495 1.00 93.00 92 GLN A C 1
ATOM 759 O O . GLN A 1 92 ? 14.084 -6.488 -3.331 1.00 93.00 92 GLN A O 1
ATOM 764 N N . HIS A 1 93 ? 13.533 -5.540 -5.294 1.00 93.50 93 HIS A N 1
ATOM 765 C CA . HIS A 1 93 ? 12.214 -5.053 -4.912 1.00 93.50 93 HIS A CA 1
ATOM 766 C C . HIS A 1 93 ? 11.149 -5.998 -5.461 1.00 93.50 93 HIS A C 1
ATOM 768 O O . HIS A 1 93 ? 11.105 -6.277 -6.663 1.00 93.50 93 HIS A O 1
ATOM 774 N N . VAL A 1 94 ? 10.304 -6.513 -4.575 1.00 93.94 94 VAL A N 1
ATOM 775 C CA . VAL A 1 94 ? 9.279 -7.507 -4.892 1.00 93.94 94 VAL A CA 1
ATOM 776 C C . VAL A 1 94 ? 7.908 -6.856 -4.836 1.00 93.94 94 VAL A C 1
ATOM 778 O O . VAL A 1 94 ? 7.582 -6.159 -3.878 1.00 93.94 94 VAL A O 1
ATOM 781 N N . TYR A 1 95 ? 7.097 -7.129 -5.851 1.00 95.44 95 TYR A N 1
ATOM 782 C CA . TYR A 1 95 ? 5.750 -6.605 -6.005 1.00 95.44 95 TYR A CA 1
ATOM 783 C C . TYR A 1 95 ? 4.745 -7.731 -6.259 1.00 95.44 95 TYR A C 1
ATOM 785 O O . TYR A 1 95 ? 5.050 -8.709 -6.952 1.00 95.44 95 TYR A O 1
ATOM 793 N N . ARG A 1 96 ? 3.518 -7.549 -5.763 1.00 95.44 96 ARG A N 1
ATOM 794 C CA . ARG A 1 96 ? 2.362 -8.419 -6.016 1.00 95.44 96 ARG A CA 1
ATOM 795 C C . ARG A 1 96 ? 1.400 -7.765 -6.991 1.00 95.44 96 ARG A C 1
ATOM 797 O O . ARG A 1 96 ? 1.048 -6.600 -6.828 1.00 95.44 96 ARG A O 1
ATOM 804 N N . LYS A 1 97 ? 0.896 -8.510 -7.969 1.00 95.19 97 LYS A N 1
ATOM 805 C CA . LYS A 1 97 ? -0.171 -8.029 -8.849 1.00 95.19 97 LYS A CA 1
ATOM 806 C C . LYS A 1 97 ? -1.490 -7.927 -8.090 1.00 95.19 97 LYS A C 1
ATOM 808 O O . LYS A 1 97 ? -1.949 -8.905 -7.503 1.00 95.19 97 LYS A O 1
ATOM 813 N N . LEU A 1 98 ? -2.142 -6.773 -8.169 1.00 95.31 98 LEU A N 1
ATOM 814 C CA . LEU A 1 98 ? -3.480 -6.593 -7.622 1.00 95.31 98 LEU A CA 1
ATOM 815 C C . LEU A 1 98 ? -4.540 -7.127 -8.603 1.00 95.31 98 LEU A C 1
ATOM 817 O O . LEU A 1 98 ? -4.507 -6.780 -9.790 1.00 95.31 98 LEU A O 1
ATOM 821 N N . PRO A 1 99 ? -5.481 -7.971 -8.145 1.00 93.50 99 PRO A N 1
ATOM 822 C CA . PRO A 1 99 ? -6.557 -8.469 -8.988 1.00 93.50 99 PRO A CA 1
ATOM 823 C C . PRO A 1 99 ? -7.676 -7.431 -9.127 1.00 93.50 99 PRO A C 1
ATOM 825 O O . PRO A 1 99 ? -8.120 -6.828 -8.151 1.00 93.50 99 PRO A O 1
ATOM 828 N N . GLU A 1 100 ? -8.206 -7.293 -10.341 1.00 93.62 100 GLU A N 1
ATOM 829 C CA . GLU A 1 100 ? -9.249 -6.312 -10.683 1.00 93.62 100 GLU A CA 1
ATOM 830 C C . GLU A 1 100 ? -10.523 -6.444 -9.831 1.00 93.62 100 GLU A C 1
ATOM 832 O O . GLU A 1 100 ? -11.206 -5.456 -9.576 1.00 93.62 100 GLU A O 1
ATOM 837 N N . THR A 1 101 ? -10.814 -7.647 -9.328 1.00 93.62 101 THR A N 1
ATOM 838 C CA . THR A 1 101 ? -11.962 -7.936 -8.451 1.00 93.62 101 THR A CA 1
ATOM 839 C C . THR A 1 101 ? -11.892 -7.251 -7.086 1.00 93.62 101 THR A C 1
ATOM 841 O O . THR A 1 101 ? -12.886 -7.244 -6.365 1.00 93.62 101 THR A O 1
ATOM 844 N N . LYS A 1 102 ? -10.738 -6.687 -6.711 1.00 93.25 102 LYS A N 1
ATOM 845 C CA . LYS A 1 102 ? -10.542 -5.977 -5.439 1.00 93.25 102 LYS A CA 1
ATOM 846 C C . LYS A 1 102 ? -10.743 -4.468 -5.548 1.00 93.25 102 LYS A C 1
ATOM 848 O O . LYS A 1 102 ? -10.621 -3.773 -4.546 1.00 93.25 102 LYS A O 1
ATOM 853 N N . LYS A 1 103 ? -11.046 -3.948 -6.740 1.00 95.31 103 LYS A N 1
ATOM 854 C CA . LYS A 1 103 ? -11.340 -2.525 -6.918 1.00 95.31 103 LYS A CA 1
ATOM 855 C C . LYS A 1 103 ? -12.666 -2.157 -6.265 1.00 95.31 103 LYS A C 1
ATOM 857 O O . LYS A 1 103 ? -13.673 -2.836 -6.465 1.00 95.31 103 LYS A O 1
ATOM 862 N N . HIS A 1 104 ? -12.681 -1.048 -5.536 1.00 93.69 104 HIS A N 1
ATOM 863 C CA . HIS A 1 104 ? -13.893 -0.479 -4.960 1.00 93.69 104 HIS A CA 1
ATOM 864 C C . HIS A 1 104 ? -13.710 1.001 -4.620 1.00 93.69 104 HIS A C 1
ATOM 866 O O . HIS A 1 104 ? -12.597 1.491 -4.468 1.00 93.69 104 HIS A O 1
ATOM 872 N N . ASN A 1 105 ? -14.823 1.698 -4.385 1.00 89.75 105 ASN A N 1
ATOM 873 C CA . ASN A 1 105 ? -14.834 3.118 -4.016 1.00 89.75 105 ASN A CA 1
ATOM 874 C C . ASN A 1 105 ? -15.619 3.380 -2.719 1.00 89.75 105 ASN A C 1
ATOM 876 O O . ASN A 1 105 ? -16.296 4.401 -2.588 1.00 89.75 105 ASN A O 1
ATOM 880 N N . GLN A 1 106 ? -15.579 2.445 -1.762 1.00 93.12 106 GLN A N 1
ATOM 881 C CA . GLN A 1 106 ? -16.222 2.649 -0.465 1.00 93.12 106 GLN A CA 1
ATOM 882 C C . GLN A 1 106 ? -15.621 3.856 0.269 1.00 93.12 106 GLN A C 1
ATOM 884 O O . GLN A 1 106 ? -14.404 4.004 0.399 1.00 93.12 106 GLN A O 1
ATOM 889 N N . LYS A 1 107 ? -16.497 4.715 0.794 1.00 92.31 107 LYS A N 1
ATOM 890 C CA . LYS A 1 107 ? -16.102 5.768 1.729 1.00 92.31 107 LYS A CA 1
ATOM 891 C C . LYS A 1 107 ? -15.934 5.134 3.102 1.00 92.31 107 LYS A C 1
ATOM 893 O O . LYS A 1 107 ? -16.880 4.577 3.643 1.00 92.31 107 LYS A O 1
ATOM 898 N N . ILE A 1 108 ? -14.722 5.220 3.626 1.00 94.44 108 ILE A N 1
ATOM 899 C CA . ILE A 1 108 ? -14.334 4.681 4.929 1.00 94.44 108 ILE A CA 1
ATOM 900 C C . ILE A 1 108 ? -13.735 5.855 5.685 1.00 94.44 108 ILE A C 1
ATOM 902 O O . ILE A 1 108 ? -12.878 6.543 5.136 1.00 94.44 108 ILE A O 1
ATOM 906 N N . ASP A 1 109 ? -14.205 6.123 6.891 1.00 93.94 109 ASP A N 1
ATOM 907 C CA . ASP A 1 109 ? -13.643 7.186 7.715 1.00 93.94 109 ASP A CA 1
ATOM 908 C C . ASP A 1 109 ? -12.701 6.590 8.759 1.00 93.94 109 ASP A C 1
ATOM 910 O O . ASP A 1 109 ? -13.035 5.594 9.404 1.00 93.94 109 ASP A O 1
ATOM 914 N N . PHE A 1 110 ? -11.536 7.212 8.893 1.00 96.12 110 PHE A N 1
ATOM 915 C CA . PHE A 1 110 ? -10.464 6.815 9.798 1.00 96.12 110 PHE A CA 1
ATOM 916 C C . PHE A 1 110 ? -10.193 7.879 10.859 1.00 96.12 110 PHE A C 1
ATOM 918 O O . PHE A 1 110 ? -9.823 7.535 11.977 1.00 96.12 110 PHE A O 1
ATOM 925 N N . ILE A 1 111 ? -10.348 9.161 10.527 1.00 96.75 111 ILE A N 1
ATOM 926 C CA . ILE A 1 111 ? -9.814 10.253 11.341 1.00 96.75 111 ILE A CA 1
ATOM 927 C C . ILE A 1 111 ? -10.562 10.318 12.675 1.00 96.75 111 ILE A C 1
ATOM 929 O O . ILE A 1 111 ? -11.786 10.276 12.728 1.00 96.75 111 ILE A O 1
ATOM 933 N N . GLY A 1 112 ? -9.814 10.408 13.771 1.00 96.50 112 GLY A N 1
ATOM 934 C CA . GLY A 1 112 ? -10.365 10.421 15.122 1.00 96.50 112 GLY A CA 1
ATOM 935 C C . GLY A 1 112 ? -10.867 9.059 15.610 1.00 96.50 112 GLY A C 1
ATOM 936 O O . GLY A 1 112 ? -11.434 8.995 16.699 1.00 96.50 112 GLY A O 1
ATOM 937 N N . LYS A 1 113 ? -10.626 7.961 14.878 1.00 97.12 113 LYS A N 1
ATOM 938 C CA . LYS A 1 113 ? -11.123 6.624 15.237 1.00 97.12 113 LYS A CA 1
ATOM 939 C C . LYS A 1 113 ? -10.029 5.671 15.687 1.00 97.12 113 LYS A C 1
ATOM 941 O O . LYS A 1 113 ? -8.905 5.658 15.171 1.00 97.12 113 LYS A O 1
ATOM 946 N N . LYS A 1 114 ? -10.387 4.838 16.664 1.00 97.19 114 LYS A N 1
ATOM 947 C CA . LYS A 1 114 ? -9.561 3.742 17.174 1.00 97.19 114 LYS A CA 1
ATOM 948 C C . LYS A 1 114 ? -10.041 2.431 16.582 1.00 97.19 114 LYS A C 1
ATOM 950 O O . LYS A 1 114 ? -11.238 2.201 16.467 1.00 97.19 114 LYS A O 1
ATOM 955 N N . PHE A 1 115 ? -9.107 1.548 16.275 1.00 97.62 115 PHE A N 1
ATOM 956 C CA . PHE A 1 115 ? -9.405 0.229 15.753 1.00 97.62 115 PHE A CA 1
ATOM 957 C C . PHE A 1 115 ? -8.631 -0.830 16.526 1.00 97.62 115 PHE A C 1
ATOM 959 O O . PHE A 1 115 ? -7.449 -0.666 16.834 1.00 97.62 115 PHE A O 1
ATOM 966 N N . PHE A 1 116 ? -9.293 -1.949 16.800 1.00 97.56 116 PHE A N 1
ATOM 967 C CA . PHE A 1 116 ? -8.618 -3.192 17.126 1.00 97.56 116 PHE A CA 1
ATOM 968 C C . PHE A 1 116 ? -8.161 -3.845 15.826 1.00 97.56 116 PHE A C 1
ATOM 970 O O . PHE A 1 116 ? -8.981 -4.279 15.011 1.00 97.56 116 PHE A O 1
ATOM 977 N N . TRP A 1 117 ? -6.852 -3.867 15.619 1.00 95.75 117 TRP A N 1
ATOM 978 C CA . TRP A 1 117 ? -6.209 -4.347 14.408 1.00 95.75 117 TRP A CA 1
ATOM 979 C C . TRP A 1 117 ? -5.533 -5.679 14.675 1.00 95.75 117 TRP A C 1
ATOM 981 O O . TRP A 1 117 ? -4.768 -5.813 15.625 1.00 95.75 117 TRP A O 1
ATOM 991 N N . LYS A 1 118 ? -5.820 -6.678 13.845 1.00 95.44 118 LYS A N 1
ATOM 992 C CA . LYS A 1 118 ? -5.259 -8.017 14.015 1.00 95.44 118 LYS A CA 1
ATOM 993 C C . LYS A 1 118 ? -5.080 -8.752 12.701 1.00 95.44 118 LYS A C 1
ATOM 995 O O . LYS A 1 118 ? -5.758 -8.463 11.716 1.00 95.44 118 LYS A O 1
ATOM 1000 N N . ASN A 1 119 ? -4.223 -9.760 12.748 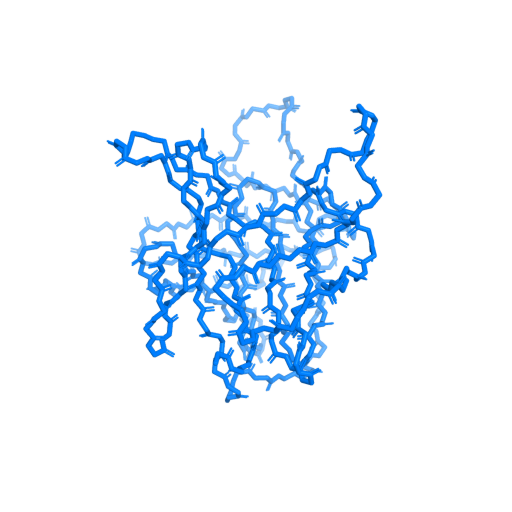1.00 93.31 119 ASN A N 1
ATOM 1001 C CA . ASN A 1 119 ? -4.173 -10.881 11.818 1.00 93.31 119 ASN A CA 1
ATOM 1002 C C . ASN A 1 119 ? -4.020 -12.184 12.626 1.00 93.31 119 ASN A C 1
ATOM 1004 O O . ASN A 1 119 ? -4.161 -12.196 13.848 1.00 93.31 119 ASN A O 1
ATOM 1008 N N . ARG A 1 120 ? -3.706 -13.299 11.962 1.00 89.94 120 ARG A N 1
ATOM 1009 C CA . ARG A 1 120 ? -3.509 -14.601 12.630 1.00 89.94 120 ARG A CA 1
ATOM 1010 C C . ARG A 1 120 ? -2.306 -14.679 13.593 1.00 89.94 120 ARG A C 1
ATOM 1012 O O . ARG A 1 120 ? -2.219 -15.639 14.346 1.00 89.94 120 ARG A O 1
ATOM 1019 N N . LYS A 1 121 ? -1.353 -13.742 13.526 1.00 88.25 121 LYS A N 1
ATOM 1020 C CA . LYS A 1 121 ? -0.091 -13.745 14.299 1.00 88.25 121 LYS A CA 1
ATOM 1021 C C . LYS A 1 121 ? 0.029 -12.594 15.300 1.00 88.25 121 LYS A C 1
ATOM 1023 O O . LYS A 1 121 ? 0.889 -12.642 16.170 1.00 88.25 121 LYS A O 1
ATOM 1028 N N . PHE A 1 122 ? -0.768 -11.544 15.145 1.00 87.88 122 PHE A N 1
ATOM 1029 C CA . PHE A 1 122 ? -0.582 -10.276 15.835 1.00 87.88 122 PHE A CA 1
ATOM 1030 C C . PHE A 1 122 ? -1.925 -9.593 16.091 1.00 87.88 122 PHE A C 1
ATOM 1032 O O . PHE A 1 122 ? -2.860 -9.719 15.298 1.00 87.88 122 PHE A O 1
ATOM 1039 N N . GLN A 1 123 ? -1.983 -8.835 17.183 1.00 93.94 123 GLN A N 1
ATOM 1040 C CA . GLN A 1 123 ? -3.082 -7.940 17.517 1.00 93.94 123 GLN A CA 1
ATOM 1041 C C . GLN A 1 123 ? -2.548 -6.672 18.194 1.00 93.94 123 GLN A C 1
ATOM 1043 O O . GLN A 1 123 ? -1.620 -6.747 19.000 1.00 93.94 123 GLN A O 1
ATOM 1048 N N . ASP A 1 124 ? -3.164 -5.529 17.910 1.00 92.88 124 ASP A N 1
ATOM 1049 C CA . ASP A 1 124 ? -2.868 -4.243 18.541 1.00 92.88 124 ASP A CA 1
ATOM 1050 C C . ASP A 1 124 ? -4.080 -3.302 18.481 1.00 92.88 124 ASP A C 1
ATOM 1052 O O . ASP A 1 124 ? -5.099 -3.575 17.841 1.00 92.88 124 ASP A O 1
ATOM 1056 N N . THR A 1 125 ? -3.975 -2.172 19.169 1.00 94.19 125 THR A N 1
ATOM 1057 C CA . THR A 1 125 ? -4.888 -1.042 19.027 1.00 94.19 125 THR A CA 1
ATOM 1058 C C . THR A 1 125 ? -4.182 0.091 18.298 1.00 94.19 125 THR A C 1
ATOM 1060 O O . THR A 1 125 ? -3.083 0.497 18.669 1.00 94.19 125 THR A O 1
ATOM 1063 N N . ILE A 1 126 ? -4.844 0.622 17.281 1.00 93.62 126 ILE A N 1
ATOM 1064 C CA . ILE A 1 126 ? -4.332 1.646 16.372 1.00 93.62 126 ILE A CA 1
ATOM 1065 C C . ILE A 1 126 ? -5.307 2.816 16.383 1.00 93.62 126 ILE A C 1
ATOM 1067 O O . ILE A 1 126 ? -6.521 2.621 16.382 1.00 93.62 126 ILE A O 1
ATOM 1071 N N . TYR A 1 127 ? -4.774 4.030 16.439 1.00 94.44 127 TYR A N 1
ATOM 1072 C CA . TYR A 1 127 ? -5.541 5.263 16.507 1.00 94.44 127 TYR A CA 1
ATOM 1073 C C . TYR A 1 127 ? -5.097 6.219 15.406 1.00 94.44 127 TYR A C 1
ATOM 1075 O O . TYR A 1 127 ? -3.964 6.702 15.415 1.00 94.44 127 TYR A O 1
ATOM 1083 N N . PHE A 1 128 ? -6.000 6.508 14.477 1.00 95.44 128 PHE A N 1
ATOM 1084 C CA . PHE A 1 128 ? -5.796 7.485 13.413 1.00 95.44 128 PHE A CA 1
ATOM 1085 C C . PHE A 1 128 ? -6.155 8.872 13.953 1.00 95.44 128 PHE A C 1
ATOM 1087 O O . PHE A 1 128 ? -7.256 9.375 13.755 1.00 95.44 128 PHE A O 1
ATOM 1094 N N . LYS A 1 129 ? -5.246 9.462 14.733 1.00 93.81 129 LYS A N 1
ATOM 1095 C CA . LYS A 1 129 ? -5.493 10.687 15.509 1.00 93.81 129 LYS A CA 1
ATOM 1096 C C . LYS A 1 129 ? -5.853 11.887 14.631 1.00 93.81 129 LYS A C 1
ATOM 1098 O O . LYS A 1 129 ? -6.714 12.674 15.009 1.00 93.81 129 LYS A O 1
ATOM 1103 N N . THR A 1 130 ? -5.174 12.030 13.498 1.00 94.38 130 THR A N 1
ATOM 1104 C CA . THR A 1 130 ? -5.424 13.066 12.483 1.00 94.38 130 THR A CA 1
ATOM 1105 C C . THR A 1 130 ? -5.355 12.437 11.091 1.00 94.38 130 THR A C 1
ATOM 1107 O O . THR A 1 130 ? -5.151 11.230 10.966 1.00 94.38 130 THR A O 1
ATOM 1110 N N . ASP A 1 131 ? -5.477 13.249 10.046 1.00 93.31 131 ASP A N 1
ATOM 1111 C CA . ASP A 1 131 ? -5.277 12.883 8.637 1.00 93.31 131 ASP A CA 1
ATOM 1112 C C . ASP A 1 131 ? -3.831 12.486 8.269 1.00 93.31 131 ASP A C 1
ATOM 1114 O O . ASP A 1 131 ? -3.583 12.018 7.160 1.00 93.31 131 ASP A O 1
ATOM 1118 N N . SER A 1 132 ? -2.879 12.660 9.187 1.00 92.44 132 SER A N 1
ATOM 1119 C CA . SER A 1 132 ? -1.467 12.313 8.993 1.00 92.44 132 SER A CA 1
ATOM 1120 C C . SER A 1 132 ? -0.856 11.518 10.140 1.00 92.44 132 SER A C 1
ATOM 1122 O O . SER A 1 132 ? 0.227 10.965 9.982 1.00 92.44 132 SER A O 1
ATOM 1124 N N . THR A 1 133 ? -1.488 11.503 11.316 1.00 92.56 133 THR A N 1
ATOM 1125 C CA . THR A 1 133 ? -0.895 10.964 12.544 1.00 92.56 133 THR A CA 1
ATOM 1126 C C . THR A 1 133 ? -1.570 9.674 12.979 1.00 92.56 133 THR A C 1
ATOM 1128 O O . THR A 1 133 ? -2.773 9.642 13.246 1.00 92.56 133 THR A O 1
ATOM 1131 N N . LEU A 1 134 ? -0.755 8.635 13.127 1.00 91.56 134 LEU A N 1
ATOM 1132 C CA . LEU A 1 134 ? -1.115 7.319 13.626 1.00 91.56 134 LEU A CA 1
ATOM 1133 C C . LEU A 1 134 ? -0.466 7.062 14.985 1.00 91.56 134 LEU A C 1
ATOM 1135 O O . LEU A 1 134 ? 0.699 7.387 15.190 1.00 91.56 134 LEU A O 1
ATOM 1139 N N . VAL A 1 135 ? -1.185 6.419 15.901 1.00 90.88 135 VAL A N 1
ATOM 1140 C CA . VAL A 1 135 ? -0.637 5.934 17.175 1.00 90.88 135 VAL A CA 1
ATOM 1141 C C . VAL A 1 135 ? -0.918 4.442 17.302 1.00 90.88 135 VAL A C 1
ATOM 1143 O O . VAL A 1 135 ? -2.052 4.006 17.112 1.00 90.88 135 VAL A O 1
ATOM 1146 N N . ARG A 1 136 ? 0.104 3.658 17.650 1.00 89.12 136 ARG A N 1
ATOM 1147 C CA . ARG A 1 136 ? -0.005 2.219 17.937 1.00 89.12 136 ARG A CA 1
ATOM 1148 C C . ARG A 1 136 ? 0.180 1.993 19.432 1.00 89.12 136 ARG A C 1
ATOM 1150 O O . ARG A 1 136 ? 1.160 2.471 19.998 1.00 89.12 136 ARG A O 1
ATOM 1157 N N . LYS A 1 137 ? -0.727 1.260 20.080 1.00 87.69 137 LYS A N 1
ATOM 1158 C CA . LYS A 1 137 ? -0.651 0.990 21.528 1.00 87.69 137 LYS A CA 1
ATOM 1159 C C . LYS A 1 137 ? 0.594 0.178 21.891 1.00 87.69 137 LYS A C 1
ATOM 1161 O O . LYS A 1 137 ? 1.145 0.366 22.973 1.00 87.69 137 LYS A O 1
ATOM 1166 N N . SER A 1 138 ? 1.048 -0.702 21.001 1.00 83.31 138 SER A N 1
ATOM 1167 C CA . SER A 1 138 ? 2.281 -1.474 21.186 1.00 83.31 138 SER A CA 1
ATOM 1168 C C . SER A 1 138 ? 3.568 -0.641 21.108 1.00 83.31 138 SER A C 1
ATOM 1170 O O . SER A 1 138 ? 4.619 -1.125 21.538 1.00 83.31 138 SER A O 1
ATOM 1172 N N . ASN A 1 139 ? 3.519 0.596 20.601 1.00 76.12 139 ASN A N 1
ATOM 1173 C CA . ASN A 1 139 ? 4.704 1.434 20.478 1.00 76.12 139 ASN A CA 1
ATOM 1174 C C . ASN A 1 139 ? 5.094 2.000 21.854 1.00 76.12 139 ASN A C 1
ATOM 1176 O O . ASN A 1 139 ? 4.450 2.902 22.383 1.00 76.12 139 ASN A O 1
ATOM 1180 N N . LYS A 1 140 ? 6.129 1.413 22.465 1.00 59.16 140 LYS A N 1
ATOM 1181 C CA . LYS A 1 140 ? 6.576 1.731 23.833 1.00 59.16 140 LYS A CA 1
ATOM 1182 C C . LYS A 1 140 ? 7.557 2.903 23.912 1.00 59.16 140 LYS A C 1
ATOM 1184 O O . LYS A 1 140 ? 7.925 3.280 25.021 1.00 59.16 140 LYS A O 1
ATOM 1189 N N . ASN A 1 141 ? 8.026 3.438 22.781 1.00 57.19 141 ASN A N 1
ATOM 1190 C CA . ASN A 1 141 ? 9.047 4.482 22.780 1.00 57.19 141 ASN A CA 1
ATOM 1191 C C . ASN A 1 141 ? 8.414 5.878 22.609 1.00 57.19 141 ASN A C 1
ATOM 1193 O O . ASN A 1 141 ? 7.997 6.215 21.498 1.00 57.19 141 ASN A O 1
ATOM 1197 N N . PRO A 1 142 ? 8.364 6.710 23.670 1.00 51.41 142 PRO A N 1
ATOM 1198 C CA . PRO A 1 142 ? 7.647 7.981 23.653 1.00 51.41 142 PRO A CA 1
ATOM 1199 C C . PRO A 1 142 ? 8.173 8.999 22.631 1.00 51.41 142 PRO A C 1
ATOM 1201 O O . PRO A 1 142 ? 7.417 9.871 22.202 1.00 51.41 142 PRO A O 1
ATOM 1204 N N . ASN A 1 143 ? 9.426 8.854 22.187 1.00 50.69 143 ASN A N 1
ATOM 1205 C CA . ASN A 1 143 ? 10.043 9.726 21.182 1.00 50.69 143 ASN A CA 1
ATOM 1206 C C . ASN A 1 143 ? 9.618 9.397 19.737 1.00 50.69 143 ASN A C 1
ATOM 1208 O O . ASN A 1 143 ? 9.834 10.210 18.846 1.00 50.69 143 ASN A O 1
ATOM 1212 N N . TYR A 1 144 ? 8.983 8.241 19.509 1.00 53.91 144 TYR A N 1
ATOM 1213 C CA . TYR A 1 144 ? 8.475 7.788 18.205 1.00 53.91 144 TYR A CA 1
ATOM 1214 C C . TYR A 1 144 ? 6.967 7.495 18.260 1.00 53.91 144 TYR A C 1
ATOM 1216 O O . TYR A 1 144 ? 6.453 6.673 17.505 1.00 53.91 144 TYR A O 1
ATOM 1224 N N . ASN A 1 145 ? 6.250 8.150 19.183 1.00 55.12 145 ASN A N 1
ATOM 1225 C CA . ASN A 1 145 ? 4.842 7.885 19.516 1.00 55.12 145 ASN A CA 1
ATOM 1226 C C . ASN A 1 145 ? 3.849 8.063 18.359 1.00 55.12 145 ASN A C 1
ATOM 1228 O O . ASN A 1 145 ? 2.687 7.672 18.488 1.00 55.12 145 ASN A O 1
ATOM 1232 N N . THR A 1 146 ? 4.275 8.674 17.259 1.00 58.97 146 THR A N 1
ATOM 1233 C CA . THR A 1 146 ? 3.429 8.945 16.104 1.00 58.97 146 THR A CA 1
ATOM 1234 C C . THR A 1 146 ? 4.102 8.468 14.831 1.00 58.97 146 THR A C 1
ATOM 1236 O O . THR A 1 146 ? 5.129 9.019 14.445 1.00 58.97 146 THR A O 1
ATOM 1239 N N . SER A 1 147 ? 3.504 7.477 14.176 1.00 79.00 147 SER A N 1
ATOM 1240 C CA . SER A 1 147 ? 3.823 7.120 12.796 1.00 79.00 147 SER A CA 1
ATOM 1241 C C . SER A 1 147 ? 2.983 7.960 11.841 1.00 79.00 147 SER A C 1
ATOM 1243 O O . SER A 1 147 ? 1.862 8.360 12.170 1.00 79.00 147 SER A O 1
ATOM 1245 N N . SER A 1 148 ? 3.508 8.244 10.654 1.00 90.50 148 SER A N 1
ATOM 1246 C CA . SER A 1 148 ? 2.685 8.815 9.597 1.00 90.50 148 SER A CA 1
ATOM 1247 C C . SER A 1 148 ? 1.769 7.751 8.983 1.00 90.50 148 SER A C 1
ATOM 1249 O O . SER A 1 148 ? 2.030 6.545 9.057 1.00 90.50 148 SER A O 1
ATOM 1251 N N . TRP A 1 149 ? 0.659 8.184 8.396 1.00 94.56 149 TRP A N 1
ATOM 1252 C CA . TRP A 1 149 ? -0.171 7.323 7.561 1.00 94.56 149 TRP A CA 1
ATOM 1253 C C . TRP A 1 149 ? -0.731 8.107 6.382 1.00 94.56 149 TRP A C 1
ATOM 1255 O O . TRP A 1 149 ? -0.818 9.336 6.407 1.00 94.56 149 TRP A O 1
ATOM 1265 N N . GLU A 1 150 ? -1.107 7.381 5.339 1.00 95.88 150 GLU A N 1
ATOM 1266 C CA . GLU A 1 150 ? -1.761 7.940 4.167 1.00 95.88 150 GLU A CA 1
ATOM 1267 C C . GLU A 1 150 ? -2.705 6.903 3.570 1.00 95.88 150 GLU A C 1
ATOM 1269 O O . GLU A 1 150 ? -2.366 5.726 3.473 1.00 95.88 150 GLU A O 1
ATOM 1274 N N . ARG A 1 151 ? -3.878 7.344 3.121 1.00 95.44 151 ARG A N 1
ATOM 1275 C CA . ARG A 1 151 ? -4.761 6.531 2.291 1.00 95.44 151 ARG A CA 1
ATOM 1276 C C . ARG A 1 151 ? -4.915 7.174 0.925 1.00 95.44 151 ARG A C 1
ATOM 1278 O O . ARG A 1 151 ? -5.241 8.356 0.836 1.00 95.44 151 ARG A O 1
ATOM 1285 N N . ILE A 1 152 ? -4.739 6.383 -0.125 1.00 95.44 152 ILE A N 1
ATOM 1286 C CA . ILE A 1 152 ? -4.928 6.821 -1.507 1.00 95.44 152 ILE A CA 1
ATOM 1287 C C . ILE A 1 152 ? -5.911 5.905 -2.230 1.00 95.44 152 ILE A C 1
ATOM 1289 O O . ILE A 1 152 ? -5.961 4.703 -1.981 1.00 95.44 152 ILE A O 1
ATOM 1293 N N . ASN A 1 153 ? -6.651 6.468 -3.183 1.00 94.81 153 ASN A N 1
ATOM 1294 C CA . ASN A 1 153 ? -7.317 5.683 -4.215 1.00 94.81 153 ASN A CA 1
ATOM 1295 C C . ASN A 1 153 ? -6.481 5.770 -5.495 1.00 94.81 153 ASN A C 1
ATOM 1297 O O . ASN A 1 153 ? -6.291 6.859 -6.038 1.00 94.81 153 ASN A O 1
ATOM 1301 N N . PHE A 1 154 ? -5.962 4.639 -5.969 1.00 95.12 154 PHE A N 1
ATOM 1302 C CA . PHE A 1 154 ? -5.119 4.583 -7.159 1.00 95.12 154 PHE A CA 1
ATOM 1303 C C . PHE A 1 154 ? -5.625 3.516 -8.128 1.00 95.12 154 PHE A C 1
ATOM 1305 O O . PHE A 1 154 ? -5.641 2.328 -7.819 1.00 95.12 154 PHE A O 1
ATOM 1312 N N . ASN A 1 155 ? -6.064 3.941 -9.318 1.00 93.81 155 ASN A N 1
ATOM 1313 C CA . ASN A 1 155 ? -6.690 3.078 -10.330 1.00 93.81 155 ASN A CA 1
ATOM 1314 C C . ASN A 1 155 ? -7.865 2.225 -9.790 1.00 93.81 155 ASN A C 1
ATOM 1316 O O . ASN A 1 155 ? -8.080 1.103 -10.256 1.00 93.81 155 ASN A O 1
ATOM 1320 N N . GLY A 1 156 ? -8.627 2.752 -8.822 1.00 95.12 156 GLY A N 1
ATOM 1321 C CA . GLY A 1 156 ? -9.755 2.063 -8.184 1.00 95.12 156 GLY A CA 1
ATOM 1322 C C . GLY A 1 156 ? -9.369 1.105 -7.053 1.00 95.12 156 GLY A C 1
ATOM 1323 O O . GLY A 1 156 ? -10.257 0.480 -6.477 1.00 95.12 156 GLY A O 1
ATOM 1324 N N . TYR A 1 157 ? -8.079 0.980 -6.732 1.00 97.25 157 TYR A N 1
ATOM 1325 C CA . TYR A 1 157 ? -7.608 0.294 -5.531 1.00 97.25 157 TYR A CA 1
ATOM 1326 C C . TYR A 1 157 ? -7.508 1.279 -4.375 1.00 97.25 157 TYR A C 1
ATOM 1328 O O . TYR A 1 157 ? -7.008 2.391 -4.542 1.00 97.25 157 TYR A O 1
ATOM 1336 N N . ASP A 1 158 ? -7.965 0.853 -3.208 1.00 97.25 158 ASP A N 1
ATOM 1337 C CA . ASP A 1 158 ? -7.931 1.636 -1.985 1.00 97.25 158 ASP A CA 1
ATOM 1338 C C . ASP A 1 158 ? -6.762 1.162 -1.119 1.00 97.25 158 ASP A C 1
ATOM 1340 O O . ASP A 1 158 ? -6.754 0.027 -0.645 1.00 97.25 158 ASP A O 1
ATOM 1344 N N . ILE A 1 159 ? -5.730 1.995 -0.997 1.00 97.25 159 ILE A N 1
ATOM 1345 C CA . ILE A 1 159 ? -4.442 1.618 -0.413 1.00 97.25 159 ILE A CA 1
ATOM 1346 C C . ILE A 1 159 ? -4.189 2.453 0.832 1.00 97.25 159 ILE A C 1
ATOM 1348 O O . ILE A 1 159 ? -4.277 3.679 0.791 1.00 97.25 159 ILE A O 1
ATOM 1352 N N . LEU A 1 160 ? -3.831 1.784 1.921 1.00 96.56 160 LEU A N 1
ATOM 1353 C CA . LEU A 1 160 ? -3.409 2.387 3.174 1.00 96.56 160 LEU A CA 1
ATOM 1354 C C . LEU A 1 160 ? -1.904 2.160 3.367 1.00 96.56 160 LEU A C 1
ATOM 1356 O O . LEU A 1 160 ? -1.446 1.027 3.513 1.00 96.56 160 LEU A O 1
ATOM 1360 N N . PHE A 1 161 ? -1.143 3.247 3.413 1.00 95.31 161 PHE A N 1
ATOM 1361 C CA . PHE A 1 161 ? 0.244 3.268 3.856 1.00 95.31 161 PHE A CA 1
ATOM 1362 C C . PHE A 1 161 ? 0.297 3.632 5.338 1.00 95.31 161 PHE A C 1
ATOM 1364 O O . PHE A 1 161 ? -0.337 4.590 5.785 1.00 95.31 161 PHE A O 1
ATOM 1371 N N . MET A 1 162 ? 1.083 2.880 6.099 1.00 91.94 162 MET A N 1
ATOM 1372 C CA . MET A 1 162 ? 1.416 3.187 7.487 1.00 91.94 162 MET A CA 1
ATOM 1373 C C . MET A 1 162 ? 2.930 3.196 7.626 1.00 91.94 162 MET A C 1
ATOM 1375 O O . MET A 1 162 ? 3.615 2.381 7.006 1.00 91.94 162 MET A O 1
ATOM 1379 N N . ASP A 1 163 ? 3.455 4.115 8.428 1.00 86.75 163 ASP A N 1
ATOM 1380 C CA . ASP A 1 163 ? 4.895 4.217 8.597 1.00 86.75 163 ASP A CA 1
ATOM 1381 C C . ASP A 1 163 ? 5.513 2.947 9.192 1.00 86.75 163 ASP A C 1
ATOM 1383 O O . ASP A 1 163 ? 4.951 2.334 10.106 1.00 86.75 163 ASP A O 1
ATOM 1387 N N . GLY A 1 164 ? 6.660 2.549 8.639 1.00 81.44 164 GLY A N 1
ATOM 1388 C CA . GLY A 1 164 ? 7.371 1.326 9.017 1.00 81.44 164 GLY A CA 1
ATOM 1389 C C . GLY A 1 164 ? 6.673 0.015 8.634 1.00 81.44 164 GLY A C 1
ATOM 1390 O O . GLY A 1 164 ? 7.037 -1.033 9.165 1.00 81.44 164 GLY A O 1
ATOM 1391 N N . ASP A 1 165 ? 5.675 0.046 7.748 1.00 88.25 165 ASP A N 1
ATOM 1392 C CA . ASP A 1 165 ? 4.891 -1.128 7.359 1.00 88.25 165 ASP A CA 1
ATOM 1393 C C . ASP A 1 165 ? 4.731 -1.238 5.839 1.00 88.25 165 ASP A C 1
ATOM 1395 O O . ASP A 1 165 ? 4.921 -0.269 5.099 1.00 88.25 165 ASP A O 1
ATOM 1399 N N . VAL A 1 166 ? 4.370 -2.432 5.369 1.00 90.81 166 VAL A N 1
ATOM 1400 C CA . VAL A 1 166 ? 4.048 -2.653 3.954 1.00 90.81 166 VAL A CA 1
ATOM 1401 C C . VAL A 1 166 ? 2.696 -2.014 3.610 1.00 90.81 166 VAL A C 1
ATOM 1403 O O . VAL A 1 166 ? 1.865 -1.815 4.498 1.00 90.81 166 VAL A O 1
ATOM 1406 N N . PRO A 1 167 ? 2.425 -1.692 2.338 1.00 95.12 167 PRO A N 1
ATOM 1407 C CA . PRO A 1 167 ? 1.122 -1.187 1.923 1.00 95.12 167 PRO A CA 1
ATOM 1408 C C . PRO A 1 167 ? -0.010 -2.189 2.197 1.00 95.12 167 PRO A C 1
ATOM 1410 O O . PRO A 1 167 ? 0.113 -3.388 1.936 1.00 95.12 167 PRO A O 1
ATOM 1413 N N . TYR A 1 168 ? -1.146 -1.680 2.671 1.00 95.56 168 TYR A N 1
ATOM 1414 C CA . TYR A 1 168 ? -2.366 -2.450 2.902 1.00 95.56 168 TYR A CA 1
ATOM 1415 C C . TYR A 1 168 ? -3.360 -2.163 1.780 1.00 95.56 168 TYR A C 1
ATOM 1417 O O . TYR A 1 168 ? -3.745 -1.015 1.566 1.00 95.56 168 TYR A O 1
ATOM 1425 N N . LEU A 1 169 ? -3.836 -3.204 1.104 1.00 96.81 169 LEU A N 1
ATOM 1426 C CA . LEU A 1 169 ? -5.025 -3.117 0.265 1.00 96.81 169 LEU A CA 1
ATOM 1427 C C . LEU A 1 169 ? -6.258 -3.157 1.168 1.00 96.81 169 LEU A C 1
ATOM 1429 O O . LEU A 1 169 ? -6.491 -4.159 1.847 1.00 96.81 169 LEU A O 1
ATOM 1433 N N . ILE A 1 170 ? -7.058 -2.096 1.165 1.00 97.25 170 ILE A N 1
ATOM 1434 C CA . ILE A 1 170 ? -8.395 -2.125 1.748 1.00 97.25 170 ILE A CA 1
ATOM 1435 C C . ILE A 1 170 ? -9.298 -2.893 0.784 1.00 97.25 170 ILE A C 1
ATOM 1437 O O . ILE A 1 170 ? -9.353 -2.572 -0.398 1.00 97.25 170 ILE A O 1
ATOM 1441 N N . GLU A 1 171 ? -9.951 -3.949 1.271 1.00 95.19 171 GLU A N 1
ATOM 1442 C CA . GLU A 1 171 ? -10.784 -4.809 0.421 1.00 95.19 171 GLU A CA 1
ATOM 1443 C C . GLU A 1 171 ? -12.273 -4.501 0.536 1.00 95.19 171 GLU A C 1
ATOM 1445 O O . GLU A 1 171 ? -13.013 -4.675 -0.431 1.00 95.19 171 GLU A O 1
ATOM 1450 N N . LYS A 1 172 ? -12.724 -4.163 1.751 1.00 94.38 172 LYS A N 1
ATOM 1451 C CA . LYS A 1 172 ? -14.090 -3.718 2.045 1.00 94.38 172 LYS A CA 1
ATOM 1452 C C . LYS A 1 172 ? -14.257 -3.308 3.504 1.00 94.38 172 LYS A C 1
ATOM 1454 O O . LYS A 1 172 ? -13.580 -3.841 4.387 1.00 94.38 172 LYS A O 1
ATOM 1459 N N . GLN A 1 173 ? -15.267 -2.490 3.770 1.00 95.50 173 GLN A N 1
ATOM 1460 C CA . GLN A 1 173 ? -15.839 -2.267 5.096 1.00 95.50 173 GLN A CA 1
ATOM 1461 C C . GLN A 1 173 ? -17.222 -2.925 5.219 1.00 95.50 173 GLN A C 1
ATOM 1463 O O . GLN A 1 173 ? -18.097 -2.719 4.377 1.00 95.50 173 GLN A O 1
ATOM 1468 N N . ASN A 1 174 ? -17.417 -3.675 6.307 1.00 94.81 174 ASN A N 1
ATOM 1469 C CA . ASN A 1 174 ? -18.675 -4.291 6.724 1.00 94.81 174 ASN A CA 1
ATOM 1470 C C . ASN A 1 174 ? -19.015 -3.813 8.145 1.00 94.81 174 ASN A C 1
ATOM 1472 O O . ASN A 1 174 ? -18.451 -4.303 9.126 1.00 94.81 174 ASN A O 1
ATOM 1476 N N . GLY A 1 175 ? -19.923 -2.842 8.268 1.00 94.69 175 GLY A N 1
ATOM 1477 C CA . GLY A 1 175 ? -20.231 -2.221 9.560 1.00 94.69 175 GLY A CA 1
ATOM 1478 C C . GLY A 1 175 ? -18.988 -1.568 10.177 1.00 94.69 175 GLY A C 1
ATOM 1479 O O . GLY A 1 175 ? -18.320 -0.771 9.523 1.00 94.69 175 GLY A O 1
ATOM 1480 N N . LYS A 1 176 ? -18.653 -1.932 11.419 1.00 96.50 176 LYS A N 1
ATOM 1481 C CA . LYS A 1 176 ? -17.460 -1.436 12.133 1.00 96.50 176 LYS A CA 1
ATOM 1482 C C . LYS A 1 176 ? -16.150 -2.125 11.711 1.00 96.50 176 LYS A C 1
ATOM 1484 O O . LYS A 1 176 ? -15.093 -1.750 12.205 1.00 96.50 176 LYS A O 1
ATOM 1489 N N . THR A 1 177 ? -16.183 -3.131 10.833 1.00 97.44 177 THR A N 1
ATOM 1490 C CA . THR A 1 177 ? -14.991 -3.915 10.468 1.00 97.44 177 THR A CA 1
ATOM 1491 C C . THR A 1 177 ? -14.507 -3.591 9.060 1.00 97.44 177 THR A C 1
ATOM 1493 O O . THR A 1 177 ? -15.244 -3.741 8.088 1.00 97.44 177 THR A O 1
ATOM 1496 N N . ILE A 1 178 ? -13.237 -3.214 8.945 1.00 97.75 178 ILE A N 1
ATOM 1497 C CA . ILE A 1 178 ? -12.514 -3.014 7.690 1.00 97.75 178 ILE A CA 1
ATOM 1498 C C . ILE A 1 178 ? -11.610 -4.227 7.466 1.00 97.75 178 ILE A C 1
ATOM 1500 O O . ILE A 1 178 ? -10.804 -4.577 8.332 1.00 97.75 178 ILE A O 1
ATOM 1504 N N . ASN A 1 179 ? -11.745 -4.866 6.307 1.00 97.06 179 ASN A N 1
ATOM 1505 C CA . ASN A 1 179 ? -10.874 -5.955 5.882 1.00 97.06 179 ASN A CA 1
ATOM 1506 C C . ASN A 1 179 ? -9.729 -5.381 5.056 1.00 97.06 179 ASN A C 1
ATOM 1508 O O . ASN A 1 179 ? -9.958 -4.626 4.107 1.00 97.06 179 ASN A O 1
ATOM 1512 N N . LEU A 1 180 ? -8.513 -5.755 5.429 1.00 95.62 180 LEU A N 1
ATOM 1513 C CA . LEU A 1 180 ? -7.289 -5.359 4.759 1.00 95.62 180 LEU A CA 1
ATOM 1514 C C . LEU A 1 180 ? -6.504 -6.600 4.334 1.00 95.62 180 LEU A C 1
ATOM 1516 O O . LEU A 1 180 ? -6.586 -7.652 4.975 1.00 95.62 180 LEU A O 1
ATOM 1520 N N . ARG A 1 181 ? -5.661 -6.448 3.319 1.00 93.69 181 ARG A N 1
ATOM 1521 C CA . ARG A 1 181 ? -4.681 -7.455 2.920 1.00 93.69 181 ARG A CA 1
ATOM 1522 C C . ARG A 1 181 ? -3.309 -6.822 2.756 1.00 93.69 181 ARG A C 1
ATOM 1524 O O . ARG A 1 181 ? -3.195 -5.746 2.177 1.00 93.69 181 ARG A O 1
ATOM 1531 N N . THR A 1 182 ? -2.285 -7.507 3.244 1.00 90.25 182 THR A N 1
ATOM 1532 C CA . THR A 1 182 ? -0.885 -7.186 2.962 1.00 90.25 182 THR A CA 1
ATOM 1533 C C . THR A 1 182 ? -0.199 -8.343 2.277 1.00 90.25 182 THR A C 1
ATOM 1535 O O . THR A 1 182 ? -0.661 -9.488 2.304 1.00 90.25 182 THR A O 1
ATOM 1538 N N . PHE A 1 183 ? 0.933 -8.013 1.675 1.00 80.94 183 PHE A N 1
ATOM 1539 C CA . PHE A 1 183 ? 1.736 -8.922 0.891 1.00 80.94 183 PHE A CA 1
ATOM 1540 C C . PHE A 1 183 ? 3.160 -8.801 1.429 1.00 80.94 183 PHE A C 1
ATOM 1542 O O . PHE A 1 183 ? 3.904 -7.911 1.048 1.00 80.94 183 PHE A O 1
ATOM 1549 N N . HIS A 1 184 ? 3.508 -9.621 2.419 1.00 70.94 184 HIS A N 1
ATOM 1550 C CA . HIS A 1 184 ? 4.867 -9.669 2.964 1.00 70.94 184 HIS A CA 1
ATOM 1551 C C . HIS A 1 184 ? 5.341 -11.119 2.919 1.00 70.94 184 HIS A C 1
ATOM 1553 O O . HIS A 1 184 ? 5.172 -11.867 3.887 1.00 70.94 184 HIS A O 1
ATOM 1559 N N . LYS A 1 185 ? 5.869 -11.544 1.760 1.00 68.88 185 LYS A N 1
ATOM 1560 C CA . LYS A 1 185 ? 6.244 -12.935 1.408 1.00 68.88 185 LYS A CA 1
ATOM 1561 C C . LYS A 1 185 ? 5.059 -13.889 1.223 1.00 68.88 185 LYS A C 1
ATOM 1563 O O . LYS A 1 185 ? 5.155 -14.841 0.457 1.00 68.88 185 LYS A O 1
ATOM 1568 N N . THR A 1 186 ? 3.958 -13.652 1.927 1.00 72.12 186 THR A N 1
ATOM 1569 C CA . THR A 1 186 ? 2.680 -14.357 1.784 1.00 72.12 186 THR A CA 1
ATOM 1570 C C . THR A 1 186 ? 1.534 -13.359 1.852 1.00 72.12 186 THR A C 1
ATOM 1572 O O . THR A 1 186 ? 1.681 -12.320 2.498 1.00 72.12 186 THR A O 1
ATOM 1575 N N . ASP A 1 187 ? 0.380 -13.724 1.301 1.00 80.44 187 ASP A N 1
ATOM 1576 C CA . ASP A 1 187 ? -0.882 -13.043 1.581 1.00 80.44 187 ASP A CA 1
ATOM 1577 C C . ASP A 1 187 ? -1.197 -13.130 3.078 1.00 80.44 187 ASP A C 1
ATOM 1579 O O . ASP A 1 187 ? -1.249 -14.219 3.670 1.00 80.44 187 ASP A O 1
ATOM 1583 N N . ILE A 1 188 ? -1.406 -11.975 3.703 1.00 88.38 188 ILE A N 1
ATOM 1584 C CA . ILE A 1 188 ? -1.814 -11.889 5.100 1.00 88.38 188 ILE A CA 1
ATOM 1585 C C . ILE A 1 188 ? -3.092 -11.067 5.164 1.00 88.38 188 ILE A C 1
ATOM 1587 O O . ILE A 1 188 ? -3.134 -9.897 4.791 1.00 88.38 188 ILE A O 1
ATOM 1591 N N . GLU A 1 189 ? -4.151 -11.702 5.651 1.00 94.50 189 GLU A N 1
ATOM 1592 C CA . GLU A 1 189 ? -5.422 -11.039 5.910 1.00 94.50 189 GLU A CA 1
ATOM 1593 C C . GLU A 1 189 ? -5.381 -10.352 7.271 1.00 94.50 189 GLU A C 1
ATOM 1595 O O . GLU A 1 189 ? -4.931 -10.921 8.274 1.00 94.50 189 GLU A O 1
ATOM 1600 N N . HIS A 1 190 ? -5.870 -9.121 7.296 1.00 95.81 190 HIS A N 1
ATOM 1601 C CA . HIS A 1 190 ? -5.988 -8.304 8.487 1.00 95.81 190 HIS A CA 1
ATOM 1602 C C . HIS A 1 190 ? -7.420 -7.793 8.626 1.00 95.81 190 HIS A C 1
ATOM 1604 O O . HIS A 1 190 ? -8.128 -7.544 7.650 1.00 95.81 190 HIS A O 1
ATOM 1610 N N . THR A 1 191 ? -7.826 -7.559 9.866 1.00 97.38 191 THR A N 1
ATOM 1611 C CA . THR A 1 191 ? -9.081 -6.876 10.182 1.00 97.38 191 THR A CA 1
ATOM 1612 C C . THR A 1 191 ? -8.801 -5.705 11.104 1.00 97.38 191 THR A C 1
ATOM 1614 O O . THR A 1 191 ? -8.049 -5.865 12.067 1.00 97.38 191 THR A O 1
ATOM 1617 N N . MET A 1 192 ? -9.445 -4.569 10.856 1.00 97.69 192 MET A N 1
ATOM 1618 C CA . MET A 1 192 ? -9.546 -3.445 11.786 1.00 97.69 192 MET A CA 1
ATOM 1619 C C . MET A 1 192 ? -11.003 -3.297 12.206 1.00 97.69 192 MET A C 1
ATOM 1621 O O . MET A 1 192 ? -11.856 -3.039 11.364 1.00 97.69 192 MET A O 1
ATOM 1625 N N . THR A 1 193 ? -11.303 -3.483 13.487 1.00 98.06 193 THR A N 1
ATOM 1626 C CA . THR A 1 193 ? -12.658 -3.279 14.024 1.00 98.06 193 THR A CA 1
ATOM 1627 C C . THR A 1 193 ? -12.690 -1.997 14.836 1.00 98.06 193 THR A C 1
ATOM 1629 O O . THR A 1 193 ? -11.920 -1.873 15.786 1.00 98.06 193 THR A O 1
ATOM 1632 N N . GLU A 1 194 ? -13.538 -1.051 14.442 1.00 97.81 194 GLU A N 1
ATOM 1633 C CA . GLU A 1 194 ? -13.711 0.237 15.114 1.00 97.81 194 GLU A CA 1
ATOM 1634 C C . GLU A 1 194 ? -14.114 0.015 16.577 1.00 97.81 194 GLU A C 1
ATOM 1636 O O . GLU A 1 194 ? -15.035 -0.752 16.874 1.00 97.81 194 GLU A O 1
ATOM 1641 N N . LEU A 1 195 ? -13.377 0.658 17.477 1.00 96.31 195 LEU A N 1
ATOM 1642 C CA . LEU A 1 195 ? -13.621 0.677 18.913 1.00 96.31 195 LEU A CA 1
ATOM 1643 C C . LEU A 1 195 ? -14.446 1.914 19.271 1.00 96.31 195 LEU A C 1
ATOM 1645 O O . LEU A 1 195 ? -14.362 2.931 18.586 1.00 96.31 195 LEU A O 1
ATOM 1649 N N . GLU A 1 196 ? -15.228 1.797 20.341 1.00 83.44 196 GLU A N 1
ATOM 1650 C CA . GLU A 1 196 ? -16.022 2.897 20.907 1.00 83.44 196 GLU A CA 1
ATOM 1651 C C . GLU A 1 196 ? -15.158 3.932 21.640 1.00 83.44 196 GLU A C 1
ATOM 1653 O O . GLU A 1 196 ? -14.093 3.558 22.196 1.00 83.44 196 GLU A O 1
#

Secondary structure (DSSP, 8-state):
--EEEEEEEEEETTS--EEE--EEEEEETTEEEEEE-HHHH-SSPEE-SS-TTSSEEES----BTTB---EEEEEEE-SSEEEEE-TT-SEEEEEEEPPGGG--------TTEEEEEE-SS-EEEEEE-SSSEEEETT---GGG--EEEEEEEETTEEEEEETTSPPEEEEEEETTEEEEEEEESEEEEEEEEE--

Organism: NCBI:txid1888915

pLDDT: mean 88.35, std 10.26, range [50.69, 98.06]

Radius of gyration: 17.46 Å; chains: 1; bounding box: 45×31×47 Å

Sequence (196 aa):
MKGTWIGEYSKSENGTNAFPERNLLTFKNNKCYSKGSKYDYGTELRESKNMYFSNDIIFNEDYSEDNPLEYYEIVKVESDSLVIKIPNNEFQHVYRKLPETKKHNQKIDFIGKKFFWKNRKFQDTIYFKTDSTLVRKSNKNPNYNTSSWERINFNGYDILFMDGDVPYLIEKQNGKTINLRTFHKTDIEHTMTELE